Protein AF-0000000080332477 (afdb_homodimer)

Nearest PDB structures (foldseek):
  4pjj-assembly1_A  TM=6.989E-01  e=2.940E+00  Sus scrofa
  2vb6-assembly1_A  TM=6.970E-01  e=4.219E+00  Sus scrofa
  6d7j-assembly2_A  TM=4.024E-01  e=3.740E+00  Parabacteroides merdae CL03T12C32
  6d7j-assembly3_D  TM=2.831E-01  e=4.219E+00  Parabacteroides merdae CL03T12C32
  2vb6-assembly1_A  TM=6.973E-01  e=3.364E+00  Sus scrofa

Sequence (344 aa):
MTVYTPLPIPPAALEELRRADDAGRPLRPYVACEDGIPLDCVGSPLRCCLRAVEPGERVALVSYAPLRRWAAATGADPGAYDEAGPVFIHAGECEGPRDTGGYPFARPGALRTVRRYDAEGHIVGGGLLEIPEDAGTGFDRAFMEAFSEPEVALVHVRAVEYGCFHFEVRRPMTVYTPLPIPPAALEELRRADDAGRPLRPYVACEDGIPLDCVGSPLRCCLRAVEPGERVALVSYAPLRRWAAATGADPGAYDEAGPVFIHAGECEGPRDTGGYPFARPGALRTVRRYDAEGHIVGGGLLEIPEDAGTGFDRAFMEAFSEPEVALVHVRAVEYGCFHFEVRRP

Organism: NCBI:txid40318

Radius of gyration: 19.55 Å; Cα contacts (8 Å, |Δi|>4): 800; chains: 2; bounding box: 45×55×47 Å

InterPro domains:
  IPR009593 Protein of unknown function DUF1203 [PF06718] (43-171)
  IPR009593 Protein of unknown function DUF1203 [PIRSF034110] (1-171)

pLDDT: mean 95.8, std 4.55, range [65.5, 98.75]

Foldseek 3Di:
DFPFDWAFDDPVQVVVVCQPFPVRHHWDKDFAACVQPPHPQAQPAARQALGGHHGGFIKTKGKHQPCVVVCVVLVAALDVLSDIDIHMHGSDDDPHYDCPDADGPQPAQFKKKKWFAFSNSYTPDIDIFRQHPPNRVSVNVRVCVRVVDVRGAKIWIAGPPRRDTRTITGDD/DFPFDWAFDDPVQVVVVLCPFPVRHHWDKDFAACVQPPHPQAQPAARQALGGHHGGFIKTKGKHQPCVVVCVVLVAALDVLSDIDIHMHGSDDDPHYDCPDADGPQPAQFKKKKWFAFSNRYTPDIDIFRQHPPNRVSVNVRVVVRVVDVRGAKIWIAGPPRRDTRTITGDD

Solvent-accessible surface area (backbone atoms only — not comparable to full-atom values): 18334 Å² total; per-residue (Å²): 131,62,89,66,65,80,36,55,57,50,70,72,57,50,56,44,37,55,58,30,17,72,78,66,44,65,62,66,64,45,53,29,27,87,86,23,53,92,52,72,41,55,62,37,64,22,29,45,34,54,40,58,38,47,70,68,40,50,28,26,70,32,26,45,39,82,51,51,63,56,23,67,74,70,69,29,67,32,66,27,55,56,29,33,28,40,40,34,29,61,57,58,93,70,92,41,58,74,90,73,72,63,64,68,92,56,54,58,70,44,56,29,18,46,25,31,21,26,75,45,40,41,76,78,46,52,36,82,40,65,33,36,87,58,30,57,61,44,49,46,51,53,51,52,59,51,58,67,40,85,61,40,42,34,34,41,37,22,38,44,44,80,55,27,73,57,36,35,36,64,65,131,133,62,86,66,65,79,38,54,58,50,69,72,58,48,55,45,36,56,59,31,17,72,80,66,43,67,61,66,64,44,54,29,26,87,87,25,52,90,54,72,40,57,62,37,64,23,28,45,33,56,42,56,39,47,70,68,41,50,28,24,71,33,26,46,40,80,51,52,65,57,23,68,73,71,69,28,67,33,69,28,54,56,30,35,28,40,40,34,29,61,57,57,93,71,92,41,59,72,92,74,72,64,65,70,92,55,53,59,71,43,55,31,19,46,24,29,20,27,75,45,39,40,75,77,46,50,38,83,40,66,32,36,87,58,30,58,61,43,50,44,51,53,49,51,58,51,59,68,40,84,61,38,42,34,33,39,37,22,38,44,43,79,56,26,72,58,35,37,36,64,63,130

Structure (mmCIF, N/CA/C/O backbone):
data_AF-0000000080332477-model_v1
#
loop_
_entity.id
_entity.type
_entity.pdbx_description
1 polymer 'DUF1203 domain-containing protein'
#
loop_
_atom_site.group_PDB
_atom_site.id
_atom_site.type_symbol
_atom_site.label_atom_id
_atom_site.label_alt_id
_atom_site.label_comp_id
_atom_site.label_asym_id
_atom_site.label_entity_id
_atom_site.label_seq_id
_atom_site.pdbx_PDB_ins_code
_atom_site.Cartn_x
_atom_site.Cartn_y
_atom_site.Cartn_z
_atom_site.occupancy
_atom_site.B_iso_or_equiv
_atom_site.auth_seq_id
_atom_site.auth_comp_id
_atom_site.auth_asym_id
_atom_site.auth_atom_id
_atom_site.pdbx_PDB_model_num
ATOM 1 N N . MET A 1 1 ? -6.051 -29.125 4.52 1 65.75 1 MET A N 1
ATOM 2 C CA . MET A 1 1 ? -6.961 -28.5 3.564 1 65.75 1 MET A CA 1
ATOM 3 C C . MET A 1 1 ? -7.246 -27.047 3.945 1 65.75 1 MET A C 1
ATOM 5 O O . MET A 1 1 ? -7.41 -26.734 5.125 1 65.75 1 MET A O 1
ATOM 9 N N . THR A 1 2 ? -6.984 -26.031 3.027 1 77.88 2 THR A N 1
ATOM 10 C CA . THR A 1 2 ? -7.246 -24.641 3.334 1 77.88 2 THR A CA 1
ATOM 11 C C . THR A 1 2 ? -8.75 -24.359 3.4 1 77.88 2 THR A C 1
ATOM 13 O O . THR A 1 2 ? -9.523 -24.969 2.652 1 77.88 2 THR A O 1
ATOM 16 N N . VAL A 1 3 ? -9.125 -23.641 4.367 1 88.38 3 VAL A N 1
ATOM 17 C CA . VAL A 1 3 ? -10.523 -23.25 4.547 1 88.38 3 VAL A CA 1
ATOM 18 C C . VAL A 1 3 ? -10.914 -22.219 3.49 1 88.38 3 VAL A C 1
ATOM 20 O O . VAL A 1 3 ? -12.039 -22.234 2.984 1 88.38 3 VAL A O 1
ATOM 23 N N . TYR A 1 4 ? -9.961 -21.438 3.156 1 95.56 4 TYR A N 1
ATOM 24 C CA . TYR A 1 4 ? -10.219 -20.359 2.195 1 95.56 4 TYR A CA 1
ATOM 25 C C . TYR A 1 4 ? -9.391 -20.547 0.931 1 95.56 4 TYR A C 1
ATOM 27 O O . TYR A 1 4 ? -8.312 -21.156 0.971 1 95.56 4 TYR A O 1
ATOM 35 N N . THR A 1 5 ? -9.883 -20.031 -0.147 1 94.62 5 THR A N 1
ATOM 36 C CA . THR A 1 5 ? -9.219 -20.203 -1.436 1 94.62 5 THR A CA 1
ATOM 37 C C . THR A 1 5 ? -8.445 -18.938 -1.814 1 94.62 5 THR A C 1
ATOM 39 O O . THR A 1 5 ? -9.039 -17.891 -2.043 1 94.62 5 THR A O 1
ATOM 42 N N . PRO A 1 6 ? -7.121 -19.047 -1.849 1 96.75 6 PRO A N 1
ATOM 43 C CA . PRO A 1 6 ? -6.363 -17.922 -2.387 1 96.75 6 PRO A CA 1
ATOM 44 C C . PRO A 1 6 ? -6.543 -17.75 -3.895 1 96.75 6 PRO A C 1
ATOM 46 O O . PRO A 1 6 ? -6.402 -18.719 -4.648 1 96.75 6 PRO A O 1
ATOM 49 N N . LEU A 1 7 ? -6.828 -16.531 -4.32 1 96.56 7 LEU A N 1
ATOM 50 C CA . LEU A 1 7 ? -7.102 -16.281 -5.734 1 96.56 7 LEU A CA 1
ATOM 51 C C . LEU A 1 7 ? -5.938 -15.555 -6.398 1 96.56 7 LEU A C 1
ATOM 53 O O . LEU A 1 7 ? -5.492 -14.516 -5.906 1 96.56 7 LEU A O 1
ATOM 57 N N . PRO A 1 8 ? -5.449 -16.094 -7.504 1 97.44 8 PRO A N 1
ATOM 58 C CA . PRO A 1 8 ? -4.477 -15.375 -8.328 1 97.44 8 PRO A CA 1
ATOM 59 C C . PRO A 1 8 ? -5.121 -14.266 -9.164 1 97.44 8 PRO A C 1
ATOM 61 O O . PRO A 1 8 ? -6.34 -14.086 -9.125 1 97.44 8 PRO A O 1
ATOM 64 N N . ILE A 1 9 ? -4.285 -13.477 -9.82 1 98.12 9 ILE A N 1
ATOM 65 C CA . ILE A 1 9 ? -4.824 -12.594 -10.852 1 98.12 9 ILE A CA 1
ATOM 66 C C . ILE A 1 9 ? -5.504 -13.422 -11.938 1 98.12 9 ILE A C 1
ATOM 68 O O . ILE A 1 9 ? -4.906 -14.359 -12.477 1 98.12 9 ILE A O 1
ATOM 72 N N . PRO A 1 10 ? -6.719 -13.109 -12.281 1 96.25 10 PRO A N 1
ATOM 73 C CA . PRO A 1 10 ? -7.445 -13.922 -13.258 1 96.25 10 PRO A CA 1
ATOM 74 C C . PRO A 1 10 ? -6.863 -13.812 -14.664 1 96.25 10 PRO A C 1
ATOM 76 O O . PRO A 1 10 ? -6.277 -12.789 -15.016 1 96.25 10 PRO A O 1
ATOM 79 N N . PRO A 1 11 ? -7.094 -14.797 -15.5 1 96.31 11 PRO A N 1
ATOM 80 C CA . PRO A 1 11 ? -6.527 -14.836 -16.844 1 96.31 11 PRO A CA 1
ATOM 81 C C . PRO A 1 11 ? -6.91 -13.617 -17.688 1 96.31 11 PRO A C 1
ATOM 83 O O . PRO A 1 11 ? -6.07 -13.07 -18.406 1 96.31 11 PRO A O 1
ATOM 86 N N . ALA A 1 12 ? -8.148 -13.188 -17.625 1 96.56 12 ALA A N 1
ATOM 87 C CA . ALA A 1 12 ? -8.586 -12.039 -18.422 1 96.56 12 ALA A CA 1
ATOM 88 C C . ALA A 1 12 ? -7.805 -10.781 -18.031 1 96.56 12 ALA A C 1
ATOM 90 O O . ALA A 1 12 ? -7.418 -9.992 -18.891 1 96.56 12 ALA A O 1
ATOM 91 N N . ALA A 1 13 ? -7.633 -10.617 -16.75 1 98 13 ALA A N 1
ATOM 92 C CA . ALA A 1 13 ? -6.848 -9.492 -16.266 1 98 13 ALA A CA 1
ATOM 93 C C . ALA A 1 13 ? -5.395 -9.594 -16.719 1 98 13 ALA A C 1
ATOM 95 O O . ALA A 1 13 ? -4.777 -8.594 -17.078 1 98 13 ALA A O 1
ATOM 96 N N . LEU A 1 14 ? -4.875 -10.805 -16.719 1 98.5 14 LEU A N 1
ATOM 97 C CA . LEU A 1 14 ? -3.5 -11.023 -17.141 1 98.5 14 LEU A CA 1
ATOM 98 C C . LEU A 1 14 ? -3.32 -10.609 -18.609 1 98.5 14 LEU A C 1
ATOM 100 O O . LEU A 1 14 ? -2.303 -10.016 -18.969 1 98.5 14 LEU A O 1
ATOM 104 N N . GLU A 1 15 ? -4.25 -10.938 -19.406 1 97.88 15 GLU A N 1
ATOM 105 C CA . GLU A 1 15 ? -4.191 -10.539 -20.812 1 97.88 15 GLU A CA 1
ATOM 106 C C . GLU A 1 15 ? -4.125 -9.023 -20.953 1 97.88 15 GLU A C 1
ATOM 108 O O . GLU A 1 15 ? -3.328 -8.508 -21.734 1 97.88 15 GLU A O 1
ATOM 113 N N . GLU A 1 16 ? -4.941 -8.344 -20.203 1 98.19 16 GLU A N 1
ATOM 114 C CA . GLU A 1 16 ? -4.938 -6.887 -20.234 1 98.19 16 GLU A CA 1
ATOM 115 C C . GLU A 1 16 ? -3.596 -6.332 -19.766 1 98.19 16 GLU A C 1
ATOM 117 O O . GLU A 1 16 ? -3.031 -5.438 -20.391 1 98.19 16 GLU A O 1
ATOM 122 N N . LEU A 1 17 ? -3.104 -6.895 -18.656 1 98.5 17 LEU A N 1
ATOM 123 C CA . LEU A 1 17 ? -1.863 -6.422 -18.047 1 98.5 17 LEU A CA 1
ATOM 124 C C . LEU A 1 17 ? -0.683 -6.629 -19 1 98.5 17 LEU A C 1
ATOM 126 O O . LEU A 1 17 ? 0.269 -5.848 -18.984 1 98.5 17 LEU A O 1
ATOM 130 N N . ARG A 1 18 ? -0.764 -7.668 -19.797 1 98.38 18 ARG A N 1
ATOM 131 C CA . ARG A 1 18 ? 0.316 -7.969 -20.734 1 98.38 18 ARG A CA 1
ATOM 132 C C . ARG A 1 18 ? 0.286 -7.023 -21.922 1 98.38 18 ARG A C 1
ATOM 134 O O . ARG A 1 18 ? 1.28 -6.887 -22.641 1 98.38 18 ARG A O 1
ATOM 141 N N . ARG A 1 19 ? -0.846 -6.41 -22.156 1 98.06 19 ARG A N 1
ATOM 142 C CA . ARG A 1 19 ? -0.938 -5.371 -23.172 1 98.06 19 ARG A CA 1
ATOM 143 C C . ARG A 1 19 ? -0.535 -4.012 -22.609 1 98.06 19 ARG A C 1
ATOM 145 O O . ARG A 1 19 ? 0.291 -3.311 -23.188 1 98.06 19 ARG A O 1
ATOM 152 N N . ALA A 1 20 ? -1.121 -3.637 -21.547 1 98.38 20 ALA A N 1
ATOM 153 C CA . ALA A 1 20 ? -0.833 -2.451 -20.75 1 98.38 20 ALA A CA 1
ATOM 154 C C . ALA A 1 20 ? -1.238 -2.666 -19.297 1 98.38 20 ALA A C 1
ATOM 156 O O . ALA A 1 20 ? -2.322 -3.184 -19.016 1 98.38 20 ALA A O 1
ATOM 157 N N . ASP A 1 21 ? -0.309 -2.33 -18.438 1 98.56 21 ASP A N 1
ATOM 158 C CA . ASP A 1 21 ? -0.657 -2.564 -17.031 1 98.56 21 ASP A CA 1
ATOM 159 C C . ASP A 1 21 ? -1.658 -1.525 -16.531 1 98.56 21 ASP A C 1
ATOM 161 O O . ASP A 1 21 ? -2.178 -0.729 -17.328 1 98.56 21 ASP A O 1
ATOM 165 N N . ASP A 1 22 ? -2.016 -1.475 -15.289 1 98.31 22 ASP A N 1
ATOM 166 C CA . ASP A 1 22 ? -3.125 -0.674 -14.781 1 98.31 22 ASP A CA 1
ATOM 167 C C . ASP A 1 22 ? -2.727 0.793 -14.641 1 98.31 22 ASP A C 1
ATOM 169 O O . ASP A 1 22 ? -3.555 1.637 -14.297 1 98.31 22 ASP A O 1
ATOM 173 N N . ALA A 1 23 ? -1.493 1.104 -14.922 1 96.88 23 ALA A N 1
ATOM 174 C CA . ALA A 1 23 ? -1.048 2.49 -15.039 1 96.88 23 ALA A CA 1
ATOM 175 C C . ALA A 1 23 ? -0.957 2.914 -16.5 1 96.88 23 ALA A C 1
ATOM 177 O O . ALA A 1 23 ? -0.597 4.055 -16.797 1 96.88 23 ALA A O 1
ATOM 178 N N . GLY A 1 24 ? -1.238 1.974 -17.391 1 97.06 24 GLY A N 1
ATOM 179 C CA . GLY A 1 24 ? -1.229 2.27 -18.812 1 97.06 24 GLY A CA 1
ATOM 180 C C . GLY A 1 24 ? 0.123 2.035 -19.469 1 97.06 24 GLY A C 1
ATOM 181 O O . GLY A 1 24 ? 0.347 2.439 -20.609 1 97.06 24 GLY A O 1
ATOM 182 N N . ARG A 1 25 ? 1.044 1.375 -18.828 1 96.81 25 ARG A N 1
ATOM 183 C CA . ARG A 1 25 ? 2.389 1.139 -19.344 1 96.81 25 ARG A CA 1
ATOM 184 C C . ARG A 1 25 ? 2.459 -0.179 -20.109 1 96.81 25 ARG A C 1
ATOM 186 O O . ARG A 1 25 ? 1.847 -1.17 -19.703 1 96.81 25 ARG A O 1
ATOM 193 N N . PRO A 1 26 ? 3.221 -0.146 -21.156 1 97.75 26 PRO A N 1
ATOM 194 C CA . PRO A 1 26 ? 3.404 -1.412 -21.875 1 97.75 26 PRO A CA 1
ATOM 195 C C . PRO A 1 26 ? 4.219 -2.426 -21.078 1 97.75 26 PRO A C 1
ATOM 197 O O . PRO A 1 26 ? 4.969 -2.047 -20.172 1 97.75 26 PRO A O 1
ATOM 200 N N . LEU A 1 27 ? 4.059 -3.66 -21.422 1 98.19 27 LEU A N 1
ATOM 201 C CA . LEU A 1 27 ? 4.816 -4.734 -20.781 1 98.19 27 LEU A CA 1
ATOM 202 C C . LEU A 1 27 ? 6.305 -4.598 -21.094 1 98.19 27 LEU A C 1
ATOM 204 O O . LEU A 1 27 ? 6.691 -4.32 -22.219 1 98.19 27 LEU A O 1
ATOM 208 N N . ARG A 1 28 ? 7.168 -4.75 -20.109 1 97.06 28 ARG A N 1
ATOM 209 C CA . ARG A 1 28 ? 8.617 -4.777 -20.234 1 97.06 28 ARG A CA 1
ATOM 210 C C . ARG A 1 28 ? 9.203 -6.055 -19.641 1 97.06 28 ARG A C 1
ATOM 212 O O . ARG A 1 28 ? 9.68 -6.055 -18.5 1 97.06 28 ARG A O 1
ATOM 219 N N . PRO A 1 29 ? 9.141 -7.133 -20.406 1 97.88 29 PRO A N 1
ATOM 220 C CA . PRO A 1 29 ? 9.594 -8.43 -19.906 1 97.88 29 PRO A CA 1
ATOM 221 C C . PRO A 1 29 ? 11.117 -8.539 -19.828 1 97.88 29 PRO A C 1
ATOM 223 O O . PRO A 1 29 ? 11.828 -7.824 -20.547 1 97.88 29 PRO A O 1
ATOM 226 N N . TYR A 1 30 ? 11.578 -9.375 -18.953 1 97.19 30 TYR A N 1
ATOM 227 C CA . TYR A 1 30 ? 12.984 -9.734 -18.844 1 97.19 30 TYR A CA 1
ATOM 228 C C . TYR A 1 30 ? 13.148 -11.148 -18.297 1 97.19 30 TYR A C 1
ATOM 230 O O . TYR A 1 30 ? 12.18 -11.75 -17.828 1 97.19 30 TYR A O 1
ATOM 238 N N . VAL A 1 31 ? 14.289 -11.664 -18.406 1 97.56 31 VAL A N 1
ATOM 239 C CA . VAL A 1 31 ? 14.586 -12.992 -17.875 1 97.56 31 VAL A CA 1
ATOM 240 C C . VAL A 1 31 ? 15.141 -12.867 -16.453 1 97.56 31 VAL A C 1
ATOM 242 O O . VAL A 1 31 ? 16.125 -12.172 -16.234 1 97.56 31 VAL A O 1
ATOM 245 N N . ALA A 1 32 ? 14.484 -13.523 -15.539 1 97.12 32 ALA A N 1
ATOM 246 C CA . ALA A 1 32 ? 14.961 -13.523 -14.164 1 97.12 32 ALA A CA 1
ATOM 247 C C . ALA A 1 32 ? 16.312 -14.219 -14.055 1 97.12 32 ALA A C 1
ATOM 249 O O . ALA A 1 32 ? 16.484 -15.336 -14.555 1 97.12 32 ALA A O 1
ATOM 250 N N . CYS A 1 33 ? 17.219 -13.516 -13.391 1 94.81 33 CYS A N 1
ATOM 251 C CA . CYS A 1 33 ? 18.562 -14.055 -13.234 1 94.81 33 CYS A CA 1
ATOM 252 C C . CYS A 1 33 ? 18.969 -14.086 -11.766 1 94.81 33 CYS A C 1
ATOM 254 O O . CYS A 1 33 ? 18.562 -13.227 -10.984 1 94.81 33 CYS A O 1
ATOM 256 N N . GLU A 1 34 ? 19.859 -14.969 -11.445 1 91.25 34 GLU A N 1
ATOM 257 C CA . GLU A 1 34 ? 20.312 -15.117 -10.062 1 91.25 34 GLU A CA 1
ATOM 258 C C . GLU A 1 34 ? 21.156 -13.93 -9.625 1 91.25 34 GLU A C 1
ATOM 260 O O . GLU A 1 34 ? 21.219 -13.602 -8.438 1 91.25 34 GLU A O 1
ATOM 265 N N . ASP A 1 35 ? 21.719 -13.25 -10.625 1 89 35 ASP A N 1
ATOM 266 C CA . ASP A 1 35 ? 22.578 -12.125 -10.258 1 89 35 ASP A CA 1
ATOM 267 C C . ASP A 1 35 ? 21.75 -10.867 -9.992 1 89 35 ASP A C 1
ATOM 269 O O . ASP A 1 35 ? 22.297 -9.836 -9.586 1 89 35 ASP A O 1
ATOM 273 N N . GLY A 1 36 ? 20.484 -11.016 -10.211 1 84.94 36 GLY A N 1
ATOM 274 C CA . GLY A 1 36 ? 19.562 -9.953 -9.852 1 84.94 36 GLY A CA 1
ATOM 275 C C . GLY A 1 36 ? 19.5 -8.836 -10.883 1 84.94 36 GLY A C 1
ATOM 276 O O . GLY A 1 36 ? 19.016 -7.742 -10.586 1 84.94 36 GLY A O 1
ATOM 277 N N . ILE A 1 37 ? 20.016 -9.094 -11.961 1 85.12 37 ILE A N 1
ATOM 278 C CA . ILE A 1 37 ? 20 -8.133 -13.062 1 85.12 37 ILE A CA 1
ATOM 279 C C . ILE A 1 37 ? 18.984 -8.57 -14.117 1 85.12 37 ILE A C 1
ATOM 281 O O . ILE A 1 37 ? 19 -9.727 -14.555 1 85.12 37 ILE A O 1
ATOM 285 N N . PRO A 1 38 ? 18.156 -7.789 -14.531 1 85.56 38 PRO A N 1
ATOM 286 C CA . PRO A 1 38 ? 18.047 -6.352 -14.266 1 85.56 38 PRO A CA 1
ATOM 287 C C . PRO A 1 38 ? 17.359 -6.047 -12.938 1 85.56 38 PRO A C 1
ATOM 289 O O . PRO A 1 38 ? 17.453 -4.926 -12.43 1 85.56 38 PRO A O 1
ATOM 292 N N . LEU A 1 39 ? 16.5 -6.898 -12.461 1 82.94 39 LEU A N 1
ATOM 293 C CA . LEU A 1 39 ? 15.844 -6.77 -11.172 1 82.94 39 LEU A CA 1
ATOM 294 C C . LEU A 1 39 ? 16.016 -8.039 -10.344 1 82.94 39 LEU A C 1
ATOM 296 O O . LEU A 1 39 ? 15.852 -9.148 -10.859 1 82.94 39 LEU A O 1
ATOM 300 N N . ASP A 1 40 ? 16.438 -7.871 -9.125 1 86.75 40 ASP A N 1
ATOM 301 C CA . ASP A 1 40 ? 16.516 -9.008 -8.219 1 86.75 40 ASP A CA 1
ATOM 302 C C . ASP A 1 40 ? 15.117 -9.531 -7.863 1 86.75 40 ASP A C 1
ATOM 304 O O . ASP A 1 40 ? 14.469 -9.008 -6.957 1 86.75 40 ASP A O 1
ATOM 308 N N . CYS A 1 41 ? 14.727 -10.555 -8.625 1 92.88 41 CYS A N 1
ATOM 309 C CA . CYS A 1 41 ? 13.336 -10.969 -8.438 1 92.88 41 CYS A CA 1
ATOM 310 C C . CYS A 1 41 ? 13.234 -12.469 -8.227 1 92.88 41 CYS A C 1
ATOM 312 O O . CYS A 1 41 ? 12.148 -13 -8 1 92.88 41 CYS A O 1
ATOM 314 N N . VAL A 1 42 ? 14.336 -13.188 -8.383 1 95.44 42 VAL A N 1
ATOM 315 C CA . VAL A 1 42 ? 14.273 -14.625 -8.117 1 95.44 42 VAL A CA 1
ATOM 316 C C . VAL A 1 42 ? 13.727 -14.867 -6.715 1 95.44 42 VAL A C 1
ATOM 318 O O . VAL A 1 42 ? 14.164 -14.227 -5.754 1 95.44 42 VAL A O 1
ATOM 321 N N . GLY A 1 43 ? 12.758 -15.727 -6.633 1 95.19 43 GLY A N 1
ATOM 322 C CA . GLY A 1 43 ? 12.133 -15.992 -5.348 1 95.19 43 GLY A CA 1
ATOM 323 C C . GLY A 1 43 ? 10.93 -15.102 -5.078 1 95.19 43 GLY A C 1
ATOM 324 O O . GLY A 1 43 ? 10.133 -15.383 -4.18 1 95.19 43 GLY A O 1
ATOM 325 N N . SER A 1 44 ? 10.758 -14.023 -5.812 1 95.62 44 SER A N 1
ATOM 326 C CA . SER A 1 44 ? 9.633 -13.117 -5.637 1 95.62 44 SER A CA 1
ATOM 327 C C . SER A 1 44 ? 8.32 -13.781 -6.062 1 95.62 44 SER A C 1
ATOM 329 O O . SER A 1 44 ? 8.32 -14.68 -6.906 1 95.62 44 SER A O 1
ATOM 331 N N . PRO A 1 45 ? 7.273 -13.359 -5.504 1 97.12 45 PRO A N 1
ATOM 332 C CA . PRO A 1 45 ? 5.98 -13.984 -5.785 1 97.12 45 PRO A CA 1
ATOM 333 C C . PRO A 1 45 ? 5.426 -13.602 -7.156 1 97.12 45 PRO A C 1
ATOM 335 O O . PRO A 1 45 ? 5.34 -12.414 -7.484 1 97.12 45 PRO A O 1
ATOM 338 N N . LEU A 1 46 ? 5.031 -14.578 -7.906 1 98.38 46 LEU A N 1
ATOM 339 C CA . LEU A 1 46 ? 4.238 -14.406 -9.117 1 98.38 46 LEU A CA 1
ATOM 340 C C . LEU A 1 46 ? 2.748 -14.43 -8.805 1 98.38 46 LEU A C 1
ATOM 342 O O . LEU A 1 46 ? 2.273 -15.32 -8.102 1 98.38 46 LEU A O 1
ATOM 346 N N . ARG A 1 47 ? 1.995 -13.5 -9.375 1 98.44 47 ARG A N 1
ATOM 347 C CA . ARG A 1 47 ? 0.589 -13.406 -8.992 1 98.44 47 ARG A CA 1
ATOM 348 C C . ARG A 1 47 ? -0.304 -14.094 -10.016 1 98.44 47 ARG A C 1
ATOM 350 O O . ARG A 1 47 ? -1.506 -14.258 -9.797 1 98.44 47 ARG A O 1
ATOM 357 N N . CYS A 1 48 ? 0.276 -14.523 -11.141 1 98.5 48 CYS A N 1
ATOM 358 C CA . CYS A 1 48 ? -0.485 -15.258 -12.141 1 98.5 48 CYS A CA 1
ATOM 359 C C . CYS A 1 48 ? -0.64 -16.719 -11.734 1 98.5 48 CYS A C 1
ATOM 361 O O . CYS A 1 48 ? -1.652 -17.359 -12.047 1 98.5 48 CYS A O 1
ATOM 363 N N . CYS A 1 49 ? 0.32 -17.266 -11.016 1 97.94 49 CYS A N 1
ATOM 364 C CA . CYS A 1 49 ? 0.284 -18.688 -10.719 1 97.94 49 CYS A CA 1
ATOM 365 C C . CYS A 1 49 ? 0.59 -18.953 -9.25 1 97.94 49 CYS A C 1
ATOM 367 O O . CYS A 1 49 ? 0.577 -20.094 -8.797 1 97.94 49 CYS A O 1
ATOM 369 N N . LEU A 1 50 ? 0.933 -17.938 -8.422 1 97.44 50 LEU A N 1
ATOM 370 C CA . LEU A 1 50 ? 1.148 -17.969 -6.98 1 97.44 50 LEU A CA 1
ATOM 371 C C . LEU A 1 50 ? 2.352 -18.828 -6.625 1 97.44 50 LEU A C 1
ATOM 373 O O . LEU A 1 50 ? 2.344 -19.531 -5.605 1 97.44 50 LEU A O 1
ATOM 377 N N . ARG A 1 51 ? 3.318 -18.781 -7.539 1 95.81 51 ARG A N 1
ATOM 378 C CA . ARG A 1 51 ? 4.602 -19.422 -7.285 1 95.81 51 ARG A CA 1
ATOM 379 C C . ARG A 1 51 ? 5.73 -18.406 -7.227 1 95.81 51 ARG A C 1
ATOM 381 O O . ARG A 1 51 ? 5.535 -17.234 -7.586 1 95.81 51 ARG A O 1
ATOM 388 N N . ALA A 1 52 ? 6.852 -18.875 -6.734 1 96.12 52 ALA A N 1
ATOM 389 C CA . ALA A 1 52 ? 8.031 -18.016 -6.715 1 96.12 52 ALA A CA 1
ATOM 390 C C . ALA A 1 52 ? 8.703 -17.969 -8.086 1 96.12 52 ALA A C 1
ATOM 392 O O . ALA A 1 52 ? 8.781 -19 -8.773 1 96.12 52 ALA A O 1
ATOM 393 N N . VAL A 1 53 ? 9.258 -16.859 -8.461 1 97.62 53 VAL A N 1
ATOM 394 C CA . VAL A 1 53 ? 10.031 -16.703 -9.688 1 97.62 53 VAL A CA 1
ATOM 395 C C . VAL A 1 53 ? 11.258 -17.625 -9.641 1 97.62 53 VAL A C 1
ATOM 397 O O . VAL A 1 53 ? 11.977 -17.641 -8.633 1 97.62 53 VAL A O 1
ATOM 400 N N . GLU A 1 54 ? 11.461 -18.359 -10.656 1 96.88 54 GLU A N 1
ATOM 401 C CA . GLU A 1 54 ? 12.664 -19.188 -10.805 1 96.88 54 GLU A CA 1
ATOM 402 C C . GLU A 1 54 ? 13.625 -18.578 -11.82 1 96.88 54 GLU A C 1
ATOM 404 O O . GLU A 1 54 ? 13.203 -17.891 -12.75 1 96.88 54 GLU A O 1
ATOM 409 N N . PRO A 1 55 ? 14.93 -18.875 -11.555 1 97.31 55 PRO A N 1
ATOM 410 C CA . PRO A 1 55 ? 15.891 -18.375 -12.539 1 97.31 55 PRO A CA 1
ATOM 411 C C . PRO A 1 55 ? 15.578 -18.844 -13.961 1 97.31 55 PRO A C 1
ATOM 413 O O . PRO A 1 55 ? 15.164 -19.984 -14.164 1 97.31 55 PRO A O 1
ATOM 416 N N . GLY A 1 56 ? 15.688 -17.922 -14.906 1 97.25 56 GLY A N 1
ATOM 417 C CA . GLY A 1 56 ? 15.477 -18.281 -16.297 1 97.25 56 GLY A CA 1
ATOM 418 C C . GLY A 1 56 ? 14.07 -17.984 -16.797 1 97.25 56 GLY A C 1
ATOM 419 O O . GLY A 1 56 ? 13.82 -17.969 -18 1 97.25 56 GLY A O 1
ATOM 420 N N . GLU A 1 57 ? 13.125 -17.766 -15.914 1 97.56 57 GLU A N 1
ATOM 421 C CA . GLU A 1 57 ? 11.75 -17.469 -16.297 1 97.56 57 GLU A CA 1
ATOM 422 C C . GLU A 1 57 ? 11.633 -16.047 -16.844 1 97.56 57 GLU A C 1
ATOM 424 O O . GLU A 1 57 ? 12.281 -15.125 -16.328 1 97.56 57 GLU A O 1
ATOM 429 N N . ARG A 1 58 ? 10.828 -15.906 -17.875 1 98.06 58 ARG A N 1
ATOM 430 C CA . ARG A 1 58 ? 10.531 -14.586 -18.422 1 98.06 58 ARG A CA 1
ATOM 431 C C . ARG A 1 58 ? 9.367 -13.938 -17.672 1 98.06 58 ARG A C 1
ATOM 433 O O . ARG A 1 58 ? 8.234 -14.414 -17.75 1 98.06 58 ARG A O 1
ATOM 440 N N .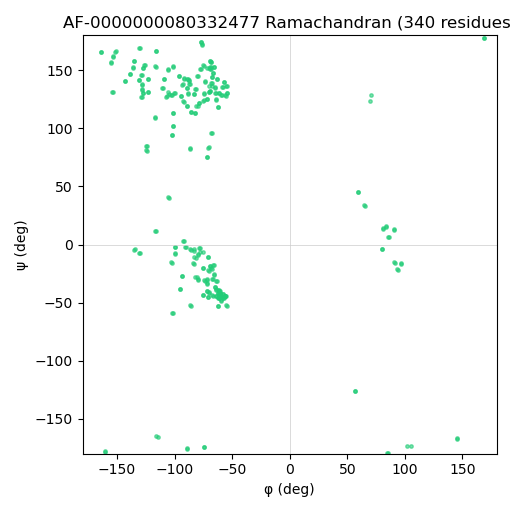 VAL A 1 59 ? 9.711 -12.828 -16.969 1 98.44 59 VAL A N 1
ATOM 441 C CA . VAL A 1 59 ? 8.734 -12.203 -16.094 1 98.44 59 VAL A CA 1
ATOM 442 C C . VAL A 1 59 ? 8.664 -10.703 -16.359 1 98.44 59 VAL A C 1
ATOM 444 O O . VAL A 1 59 ? 9.438 -10.18 -17.156 1 98.44 59 VAL A O 1
ATOM 447 N N . ALA A 1 60 ? 7.691 -10.062 -15.812 1 98.12 60 ALA A N 1
ATOM 448 C CA . ALA A 1 60 ? 7.543 -8.609 -15.852 1 98.12 60 ALA A CA 1
ATOM 449 C C . ALA A 1 60 ? 6.98 -8.086 -14.531 1 98.12 60 ALA A C 1
ATOM 451 O O . ALA A 1 60 ? 6.184 -8.758 -13.875 1 98.12 60 ALA A O 1
ATOM 452 N N . LEU A 1 61 ? 7.488 -6.992 -14.133 1 97.88 61 LEU A N 1
ATOM 453 C CA . LEU A 1 61 ? 6.902 -6.223 -13.047 1 97.88 61 LEU A CA 1
ATOM 454 C C . LEU A 1 61 ? 5.867 -5.234 -13.578 1 97.88 61 LEU A C 1
ATOM 456 O O . LEU A 1 61 ? 6.191 -4.359 -14.383 1 97.88 61 LEU A O 1
ATOM 460 N N . VAL A 1 62 ? 4.598 -5.359 -13.141 1 98.44 62 VAL A N 1
ATOM 461 C CA . VAL A 1 62 ? 3.539 -4.523 -13.695 1 98.44 62 VAL A CA 1
ATOM 462 C C . VAL A 1 62 ? 2.779 -3.83 -12.57 1 98.44 62 VAL A C 1
ATOM 464 O O . VAL A 1 62 ? 2.779 -4.301 -11.43 1 98.44 62 VAL A O 1
ATOM 467 N N . SER A 1 63 ? 2.248 -2.674 -12.914 1 98.44 63 SER A N 1
ATOM 468 C CA . SER A 1 63 ? 1.306 -2.021 -12.016 1 98.44 63 SER A CA 1
ATOM 469 C C . SER A 1 63 ? -0.056 -2.707 -12.039 1 98.44 63 SER A C 1
ATOM 471 O O . SER A 1 63 ? -0.654 -2.865 -13.109 1 98.44 63 SER A O 1
ATOM 473 N N . TYR A 1 64 ? -0.55 -3.135 -10.906 1 98.75 64 TYR A N 1
ATOM 474 C CA . TYR A 1 64 ? -1.802 -3.877 -10.797 1 98.75 64 TYR A CA 1
ATOM 475 C C . TYR A 1 64 ? -2.713 -3.26 -9.75 1 98.75 64 TYR A C 1
ATOM 477 O O . TYR A 1 64 ? -2.273 -2.959 -8.633 1 98.75 64 TYR A O 1
ATOM 485 N N . ALA A 1 65 ? -3.93 -2.963 -10.133 1 98.56 65 ALA A N 1
ATOM 486 C CA . ALA A 1 65 ? -4.977 -2.508 -9.219 1 98.56 65 ALA A CA 1
ATOM 487 C C . ALA A 1 65 ? -5.941 -3.643 -8.883 1 98.56 65 ALA A C 1
ATOM 489 O O . ALA A 1 65 ? -6.887 -3.904 -9.625 1 98.56 65 ALA A O 1
ATOM 490 N N . PRO A 1 66 ? -5.805 -4.227 -7.73 1 98.19 66 PRO A N 1
ATOM 491 C CA . PRO A 1 66 ? -6.492 -5.484 -7.434 1 98.19 66 PRO A CA 1
ATOM 492 C C . PRO A 1 66 ? -8.008 -5.324 -7.352 1 98.19 66 PRO A C 1
ATOM 494 O O . PRO A 1 66 ? -8.75 -6.27 -7.633 1 98.19 66 PRO A O 1
ATOM 497 N N . LEU A 1 67 ? -8.523 -4.129 -6.949 1 98.19 67 LEU A N 1
ATOM 498 C CA . LEU A 1 67 ? -9.953 -3.951 -6.746 1 98.19 67 LEU A CA 1
ATOM 499 C C . LEU A 1 67 ? -10.656 -3.65 -8.062 1 98.19 67 LEU A C 1
ATOM 501 O O . LEU A 1 67 ? -11.883 -3.764 -8.156 1 98.19 67 LEU A O 1
ATOM 505 N N . ARG A 1 68 ? -9.914 -3.271 -9.055 1 97.69 68 ARG A N 1
ATOM 506 C CA . ARG A 1 68 ? -10.461 -2.582 -10.219 1 97.69 68 ARG A CA 1
ATOM 507 C C . ARG A 1 68 ? -11.469 -3.465 -10.953 1 97.69 68 ARG A C 1
ATOM 509 O O . ARG A 1 68 ? -12.594 -3.043 -11.227 1 97.69 68 ARG A O 1
ATOM 516 N N . ARG A 1 69 ? -11.094 -4.641 -11.297 1 97.44 69 ARG A N 1
ATOM 517 C CA . ARG A 1 69 ? -11.961 -5.52 -12.07 1 97.44 69 ARG A CA 1
ATOM 518 C C . ARG A 1 69 ? -13.117 -6.031 -11.219 1 97.44 69 ARG A C 1
ATOM 520 O O . ARG A 1 69 ? -14.242 -6.184 -11.711 1 97.44 69 ARG A O 1
ATOM 527 N N . TRP A 1 70 ? -12.797 -6.352 -9.961 1 97.25 70 TRP A N 1
ATOM 528 C CA . TRP A 1 70 ? -13.859 -6.738 -9.039 1 97.25 70 TRP A CA 1
ATOM 529 C C . TRP A 1 70 ? -14.906 -5.637 -8.922 1 97.25 70 TRP A C 1
ATOM 531 O O . TRP A 1 70 ? -16.109 -5.91 -8.953 1 97.25 70 TRP A O 1
ATOM 541 N N . ALA A 1 71 ? -14.469 -4.391 -8.766 1 97.75 71 ALA A N 1
ATOM 542 C CA . ALA A 1 71 ? -15.367 -3.24 -8.656 1 97.75 71 ALA A CA 1
ATOM 543 C C . ALA A 1 71 ? -16.219 -3.09 -9.914 1 97.75 71 ALA A C 1
ATOM 545 O O . ALA A 1 71 ? -17.422 -2.826 -9.828 1 97.75 71 ALA A O 1
ATOM 546 N N . ALA A 1 72 ? -15.602 -3.281 -11.07 1 96.56 72 ALA A N 1
ATOM 547 C CA . ALA A 1 72 ? -16.344 -3.201 -12.328 1 96.56 72 ALA A CA 1
ATOM 548 C C . ALA A 1 72 ? -17.422 -4.266 -12.398 1 96.56 72 ALA A C 1
ATOM 550 O O . ALA A 1 72 ? -18.531 -4.004 -12.867 1 96.56 72 ALA A O 1
ATOM 551 N N . ALA A 1 73 ? -17.109 -5.434 -11.914 1 96.56 73 ALA A N 1
ATOM 552 C CA . ALA A 1 73 ? -18.031 -6.566 -11.992 1 96.56 73 ALA A CA 1
ATOM 553 C C . ALA A 1 73 ? -19.172 -6.414 -10.992 1 96.56 73 ALA A C 1
ATOM 555 O O . ALA A 1 73 ? -20.297 -6.859 -11.258 1 96.56 73 ALA A O 1
ATOM 556 N N . THR A 1 74 ? -18.938 -5.781 -9.867 1 96.94 74 THR A N 1
ATOM 557 C CA . THR A 1 74 ? -19.906 -5.754 -8.773 1 96.94 74 THR A CA 1
ATOM 558 C C . THR A 1 74 ? -20.641 -4.414 -8.734 1 96.94 74 THR A C 1
ATOM 560 O O . THR A 1 74 ? -21.656 -4.277 -8.055 1 96.94 74 THR A O 1
ATOM 563 N N . GLY A 1 75 ? -20.109 -3.4 -9.43 1 97.19 75 GLY A N 1
ATOM 564 C CA . GLY A 1 75 ? -20.688 -2.066 -9.383 1 97.19 75 GLY A CA 1
ATOM 565 C C . GLY A 1 75 ? -20.172 -1.238 -8.219 1 97.19 75 GLY A C 1
ATOM 566 O O . GLY A 1 75 ? -20.688 -0.152 -7.953 1 97.19 75 GLY A O 1
ATOM 567 N N . ALA A 1 76 ? -19.172 -1.792 -7.496 1 97.19 76 ALA A N 1
ATOM 568 C CA . ALA A 1 76 ? -18.547 -1.037 -6.414 1 97.19 76 ALA A CA 1
ATOM 569 C C . ALA A 1 76 ? -17.797 0.174 -6.957 1 97.19 76 ALA A C 1
ATOM 571 O O . ALA A 1 76 ? -17.344 0.171 -8.102 1 97.19 76 ALA A O 1
ATOM 572 N N . ASP A 1 77 ? -17.656 1.231 -6.125 1 96 77 ASP A N 1
ATOM 573 C CA . ASP A 1 77 ? -16.859 2.418 -6.43 1 96 77 ASP A CA 1
ATOM 574 C C . ASP A 1 77 ? -15.812 2.672 -5.344 1 96 77 ASP A C 1
ATOM 576 O O . ASP A 1 77 ? -16.031 3.498 -4.449 1 96 77 ASP A O 1
ATOM 580 N N . PRO A 1 78 ? -14.703 2.035 -5.457 1 96.69 78 PRO A N 1
ATOM 581 C CA . PRO A 1 78 ? -13.711 2.156 -4.391 1 96.69 78 PRO A CA 1
ATOM 582 C C . PRO A 1 78 ? -13.133 3.566 -4.281 1 96.69 78 PRO A C 1
ATOM 584 O O . PRO A 1 78 ? -12.531 3.912 -3.26 1 96.69 78 PRO A O 1
ATOM 587 N N . GLY A 1 79 ? -13.297 4.418 -5.344 1 95.56 79 GLY A N 1
ATOM 588 C CA . GLY A 1 79 ? -12.672 5.73 -5.305 1 95.56 79 GLY A CA 1
ATOM 589 C C . GLY A 1 79 ? -11.172 5.672 -5.098 1 95.56 79 GLY A C 1
ATOM 590 O O . GLY A 1 79 ? -10.469 4.957 -5.812 1 95.56 79 GLY A O 1
ATOM 591 N N . ALA A 1 80 ? -10.695 6.375 -4.09 1 96.06 80 ALA A N 1
ATOM 592 C CA . ALA A 1 80 ? -9.266 6.477 -3.828 1 96.06 80 ALA A CA 1
ATOM 593 C C . ALA A 1 80 ? -8.711 5.16 -3.297 1 96.06 80 ALA A C 1
ATOM 595 O O . ALA A 1 80 ? -7.492 4.969 -3.242 1 96.06 80 ALA A O 1
ATOM 596 N N . TYR A 1 81 ? -9.586 4.203 -2.939 1 97 81 TYR A N 1
ATOM 597 C CA . TYR A 1 81 ? -9.148 2.9 -2.453 1 97 81 TYR A CA 1
ATOM 598 C C . TYR A 1 81 ? -8.75 1.99 -3.609 1 97 81 TYR A C 1
ATOM 600 O O . TYR A 1 81 ? -8.227 0.895 -3.395 1 97 81 TYR A O 1
ATOM 608 N N . ASP A 1 82 ? -9.016 2.424 -4.824 1 97.44 82 ASP A N 1
ATOM 609 C CA . ASP A 1 82 ? -8.508 1.698 -5.984 1 97.44 82 ASP A CA 1
ATOM 610 C C . ASP A 1 82 ? -7 1.876 -6.125 1 97.44 82 ASP A C 1
ATOM 612 O O . ASP A 1 82 ? -6.527 2.529 -7.059 1 97.44 82 ASP A O 1
ATOM 616 N N . GLU A 1 83 ? -6.285 1.203 -5.281 1 97.19 83 GLU A N 1
ATOM 617 C CA . GLU A 1 83 ? -4.832 1.31 -5.215 1 97.19 83 GLU A CA 1
ATOM 618 C C . GLU A 1 83 ? -4.168 0.522 -6.344 1 97.19 83 GLU A C 1
ATOM 620 O O . GLU A 1 83 ? -4.73 -0.458 -6.836 1 97.19 83 GLU A O 1
ATOM 625 N N . ALA A 1 84 ? -3.051 0.965 -6.73 1 97.19 84 ALA A N 1
ATOM 626 C CA . ALA A 1 84 ? -2.229 0.255 -7.707 1 97.19 84 ALA A CA 1
ATOM 627 C C . ALA A 1 84 ? -0.788 0.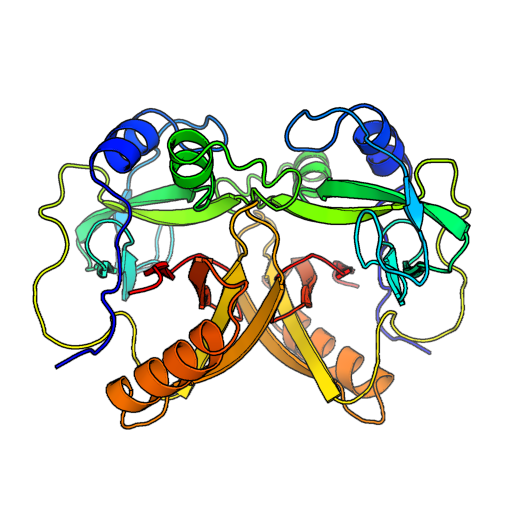125 -7.219 1 97.19 84 ALA A C 1
ATOM 629 O O . ALA A 1 84 ? -0.252 1.043 -6.594 1 97.19 84 ALA A O 1
ATOM 630 N N . GLY A 1 85 ? -0.188 -1.009 -7.492 1 97.12 85 GLY A N 1
ATOM 631 C CA . GLY A 1 85 ? 1.19 -1.271 -7.109 1 97.12 85 GLY A CA 1
ATOM 632 C C . GLY A 1 85 ? 1.826 -2.398 -7.898 1 97.12 85 GLY A C 1
ATOM 633 O O . GLY A 1 85 ? 1.182 -3 -8.758 1 97.12 85 GLY A O 1
ATOM 634 N N . PRO A 1 86 ? 3.049 -2.691 -7.57 1 97.44 86 PRO A N 1
ATOM 635 C CA . PRO A 1 86 ? 3.838 -3.627 -8.375 1 97.44 86 PRO A CA 1
ATOM 636 C C . PRO A 1 86 ? 3.535 -5.09 -8.047 1 97.44 86 PRO A C 1
ATOM 638 O O . PRO A 1 86 ? 3.463 -5.457 -6.871 1 97.44 86 PRO A O 1
ATOM 641 N N . VAL A 1 87 ? 3.361 -5.867 -9.078 1 98.5 87 VAL A N 1
ATOM 642 C CA . VAL A 1 87 ? 3.314 -7.316 -8.945 1 98.5 87 VAL A CA 1
ATOM 643 C C . VAL A 1 87 ? 4.086 -7.969 -10.086 1 98.5 87 VAL A C 1
ATOM 645 O O . VAL A 1 87 ? 4.098 -7.457 -11.211 1 98.5 87 VAL A O 1
ATOM 648 N N . PHE A 1 88 ? 4.691 -9.078 -9.781 1 98.38 88 PHE A N 1
ATOM 649 C CA . PHE A 1 88 ? 5.328 -9.867 -10.828 1 98.38 88 PHE A CA 1
ATOM 650 C C . PHE A 1 88 ? 4.332 -10.828 -11.469 1 98.38 88 PHE A C 1
ATOM 652 O O . PHE A 1 88 ? 3.521 -11.438 -10.773 1 98.38 88 PHE A O 1
ATOM 659 N N . ILE A 1 89 ? 4.406 -10.93 -12.773 1 98.75 89 ILE A N 1
ATOM 660 C CA . ILE A 1 89 ? 3.688 -11.938 -13.547 1 98.75 89 ILE A CA 1
ATOM 661 C C . ILE A 1 89 ? 4.617 -12.547 -14.594 1 98.75 89 ILE A C 1
ATOM 663 O O . ILE A 1 89 ? 5.652 -11.969 -14.922 1 98.75 89 ILE A O 1
ATOM 667 N N . HIS A 1 90 ? 4.242 -13.734 -15.016 1 98.69 90 HIS A N 1
ATOM 668 C CA . HIS A 1 90 ? 4.902 -14.234 -16.219 1 98.69 90 HIS A CA 1
ATOM 669 C C . HIS A 1 90 ? 4.598 -13.352 -17.422 1 98.69 90 HIS A C 1
ATOM 671 O O . HIS A 1 90 ? 3.465 -12.898 -17.594 1 98.69 90 HIS A O 1
ATOM 677 N N . ALA A 1 91 ? 5.562 -13.172 -18.266 1 98.25 91 ALA A N 1
ATOM 678 C CA . ALA A 1 91 ? 5.41 -12.328 -19.438 1 98.25 91 ALA A CA 1
ATOM 679 C C . ALA A 1 91 ? 4.512 -12.984 -20.484 1 98.25 91 ALA A C 1
ATOM 681 O O . ALA A 1 91 ? 3.854 -12.297 -21.266 1 98.25 91 ALA A O 1
ATOM 682 N N . GLY A 1 92 ? 4.512 -14.281 -20.516 1 96.56 92 GLY A N 1
ATOM 683 C CA . GLY A 1 92 ? 3.689 -15.039 -21.453 1 96.56 92 GLY A CA 1
ATOM 684 C C . GLY A 1 92 ? 2.641 -15.891 -20.75 1 96.56 92 GLY A C 1
ATOM 685 O O . GLY A 1 92 ? 2.318 -15.664 -19.594 1 96.56 92 GLY A O 1
ATOM 686 N N . GLU A 1 93 ? 2.139 -16.781 -21.516 1 93.31 93 GLU A N 1
ATOM 687 C CA . GLU A 1 93 ? 1.089 -17.656 -21 1 93.31 93 GLU A CA 1
ATOM 688 C C . GLU A 1 93 ? 1.57 -18.438 -19.781 1 93.31 93 GLU A C 1
ATOM 690 O O . GLU A 1 93 ? 2.713 -18.891 -19.75 1 93.31 93 GLU A O 1
ATOM 695 N N . CYS A 1 94 ? 0.789 -18.484 -18.844 1 94 94 CYS A N 1
ATOM 696 C CA . CYS A 1 94 ? 1.033 -19.156 -17.562 1 94 94 CYS A CA 1
ATOM 697 C C . CYS A 1 94 ? -0.115 -20.094 -17.219 1 94 94 CYS A C 1
ATOM 699 O O . CYS A 1 94 ? -1.284 -19.734 -17.359 1 94 94 CYS A O 1
ATOM 701 N N . GLU A 1 95 ? 0.127 -21.25 -16.734 1 91.38 95 GLU A N 1
ATOM 702 C CA . GLU A 1 95 ? -0.857 -22.312 -16.516 1 91.38 95 GLU A CA 1
ATOM 703 C C . GLU A 1 95 ? -1.682 -22.031 -15.258 1 91.38 95 GLU A C 1
ATOM 705 O O . GLU A 1 95 ? -2.709 -22.672 -15.031 1 91.38 95 GLU A O 1
ATOM 710 N N . GLY A 1 96 ? -1.321 -21.031 -14.531 1 94 96 GLY A N 1
ATOM 711 C CA . GLY A 1 96 ? -2.025 -20.766 -13.289 1 94 96 GLY A CA 1
ATOM 712 C C . GLY A 1 96 ? -1.499 -21.562 -12.117 1 94 96 GLY A C 1
ATOM 713 O O . GLY A 1 96 ? -0.514 -22.297 -12.25 1 94 96 GLY A O 1
ATOM 714 N N . PRO A 1 97 ? -2.119 -21.359 -10.961 1 93.19 97 PRO A N 1
ATOM 715 C CA . PRO A 1 97 ? -1.621 -22.031 -9.758 1 93.19 97 PRO A CA 1
ATOM 716 C C . PRO A 1 97 ? -1.813 -23.547 -9.797 1 93.19 97 PRO A C 1
ATOM 718 O O . PRO A 1 97 ? -2.793 -24.031 -10.375 1 93.19 97 PRO A O 1
ATOM 721 N N . ARG A 1 98 ? -0.792 -24.188 -9.219 1 85.25 98 ARG A N 1
ATOM 722 C CA . ARG A 1 98 ? -0.939 -25.625 -8.984 1 85.25 98 ARG A CA 1
ATOM 723 C C . ARG A 1 98 ? -1.602 -25.891 -7.637 1 85.25 98 ARG A C 1
ATOM 725 O O . ARG A 1 98 ? -1.444 -25.109 -6.695 1 85.25 98 ARG A O 1
ATOM 732 N N . ASP A 1 99 ? -2.422 -26.844 -7.621 1 81.38 99 ASP A N 1
ATOM 733 C CA . ASP A 1 99 ? -3.023 -27.219 -6.34 1 81.38 99 ASP A CA 1
ATOM 734 C C . ASP A 1 99 ? -1.998 -27.875 -5.422 1 81.38 99 ASP A C 1
ATOM 736 O O . ASP A 1 99 ? -1.732 -29.062 -5.535 1 81.38 99 ASP A O 1
ATOM 740 N N . THR A 1 100 ? -1.203 -27.172 -4.699 1 76 100 THR A N 1
ATOM 741 C CA . THR A 1 100 ? -0.183 -27.719 -3.807 1 76 100 THR A CA 1
ATOM 742 C C . THR A 1 100 ? -0.731 -27.875 -2.391 1 76 100 THR A C 1
ATOM 744 O O . THR A 1 100 ? -0.062 -28.422 -1.52 1 76 100 THR A O 1
ATOM 747 N N . GLY A 1 101 ? -1.813 -27.609 -2.244 1 79.31 101 GLY A N 1
ATOM 748 C CA . GLY A 1 101 ? -2.295 -27.641 -0.873 1 79.31 101 GLY A CA 1
ATOM 749 C C . GLY A 1 101 ? -1.737 -26.531 -0.013 1 79.31 101 GLY A C 1
ATOM 750 O O . GLY A 1 101 ? -0.692 -25.953 -0.331 1 79.31 101 GLY A O 1
ATOM 751 N N . GLY A 1 102 ? -2.479 -25.641 0.66 1 90.94 102 GLY A N 1
ATOM 752 C CA . GLY A 1 102 ? -2.053 -24.578 1.562 1 90.94 102 GLY A CA 1
ATOM 753 C C . GLY A 1 102 ? -2.154 -23.203 0.949 1 90.94 102 GLY A C 1
ATOM 754 O O . GLY A 1 102 ? -2.59 -23.047 -0.195 1 90.94 102 GLY A O 1
ATOM 755 N N . TYR A 1 103 ? -1.647 -22.297 1.696 1 96.19 103 TYR A N 1
ATOM 756 C CA . TYR A 1 103 ? -1.655 -20.922 1.223 1 96.19 103 TYR A CA 1
ATOM 757 C C . TYR A 1 103 ? -0.327 -20.562 0.569 1 96.19 103 TYR A C 1
ATOM 759 O O . TYR A 1 103 ? 0.73 -21.031 0.995 1 96.19 103 TYR A O 1
ATOM 767 N N . PRO A 1 104 ? -0.334 -19.734 -0.46 1 96 104 PRO A N 1
ATOM 768 C CA . PRO A 1 104 ? 0.896 -19.328 -1.14 1 96 104 PRO A CA 1
ATOM 769 C C . PRO A 1 104 ? 1.744 -18.375 -0.296 1 96 104 PRO A C 1
ATOM 771 O O . PRO A 1 104 ? 1.216 -17.672 0.569 1 96 104 PRO A O 1
ATOM 774 N N . PHE A 1 105 ? 3.094 -18.391 -0.514 1 95.5 105 PHE A N 1
ATOM 775 C CA . PHE A 1 105 ? 4.051 -17.453 0.055 1 95.5 105 PHE A CA 1
ATOM 776 C C . PHE A 1 105 ? 4.004 -17.5 1.578 1 95.5 105 PHE A C 1
ATOM 778 O O . PHE A 1 105 ? 4.004 -16.453 2.23 1 95.5 105 PHE A O 1
ATOM 785 N N . ALA A 1 106 ? 3.971 -18.672 2.117 1 95.62 106 ALA A N 1
ATOM 786 C CA . ALA A 1 106 ? 3.658 -18.875 3.529 1 95.62 106 ALA A CA 1
ATOM 787 C C . ALA A 1 106 ? 4.914 -19.219 4.324 1 95.62 106 ALA A C 1
ATOM 789 O O . ALA A 1 106 ? 4.898 -20.109 5.18 1 95.62 106 ALA A O 1
ATOM 790 N N . ARG A 1 107 ? 5.984 -18.531 4.004 1 94.81 107 ARG A N 1
ATOM 791 C CA . ARG A 1 107 ? 7.203 -18.734 4.781 1 94.81 107 ARG A CA 1
ATOM 792 C C . ARG A 1 107 ? 7.016 -18.297 6.227 1 94.81 107 ARG A C 1
ATOM 794 O O . ARG A 1 107 ? 6.664 -17.141 6.492 1 94.81 107 ARG A O 1
ATOM 801 N N . PRO A 1 108 ? 7.273 -19.203 7.211 1 96.94 108 PRO A N 1
ATOM 802 C CA . PRO A 1 108 ? 7.152 -18.797 8.617 1 96.94 108 PRO A CA 1
ATOM 803 C C . PRO A 1 108 ? 8.039 -17.594 8.961 1 96.94 108 PRO A C 1
ATOM 805 O O . PRO A 1 108 ? 9.172 -17.5 8.484 1 96.94 108 PRO A O 1
ATOM 808 N N . GLY A 1 109 ? 7.488 -16.703 9.758 1 96.94 109 GLY A N 1
ATOM 809 C CA . GLY A 1 109 ? 8.227 -15.523 10.172 1 96.94 109 GLY A CA 1
ATOM 810 C C . GLY A 1 109 ? 7.977 -14.312 9.289 1 96.94 109 GLY A C 1
ATOM 811 O O . GLY A 1 109 ? 8.242 -13.18 9.695 1 96.94 109 GLY A O 1
ATOM 812 N N . ALA A 1 110 ? 7.527 -14.555 8.086 1 96.62 110 ALA A N 1
ATOM 813 C CA . ALA A 1 110 ? 7.234 -13.438 7.184 1 96.62 110 ALA A CA 1
ATOM 814 C C . ALA A 1 110 ? 6.051 -12.617 7.695 1 96.62 110 ALA A C 1
ATOM 816 O O . ALA A 1 110 ? 5.164 -13.148 8.367 1 96.62 110 ALA A O 1
ATOM 817 N N . LEU A 1 111 ? 6.066 -11.375 7.449 1 97.38 111 LEU A N 1
ATOM 818 C CA . LEU A 1 111 ? 5.016 -10.453 7.875 1 97.38 111 LEU A CA 1
ATOM 819 C C . LEU A 1 111 ? 4.062 -10.148 6.727 1 97.38 111 LEU A C 1
ATOM 821 O O . LEU A 1 111 ? 4.496 -9.828 5.617 1 97.38 111 LEU A O 1
ATOM 825 N N . ARG A 1 112 ? 2.748 -10.281 7.031 1 98.31 112 ARG A N 1
ATOM 826 C CA . ARG A 1 112 ? 1.705 -10 6.051 1 98.31 112 ARG A CA 1
ATOM 827 C C . ARG A 1 112 ? 0.661 -9.047 6.617 1 98.31 112 ARG A C 1
ATOM 829 O O . ARG A 1 112 ? 0.415 -9.031 7.824 1 98.31 112 ARG A O 1
ATOM 836 N N . THR A 1 113 ? 0.151 -8.242 5.758 1 98.06 113 THR A N 1
ATOM 837 C CA . THR A 1 113 ? -1.064 -7.488 6.047 1 98.06 113 THR A CA 1
ATOM 838 C C . THR A 1 113 ? -2.295 -8.227 5.531 1 98.06 113 THR A C 1
ATOM 840 O O . THR A 1 113 ? -2.312 -8.688 4.387 1 98.06 113 THR A O 1
ATOM 843 N N . VAL A 1 114 ? -3.252 -8.422 6.383 1 98.5 114 VAL A N 1
ATOM 844 C CA . VAL A 1 114 ? -4.566 -8.93 5.996 1 98.5 114 VAL A CA 1
ATOM 845 C C . VAL A 1 114 ? -5.57 -7.777 5.957 1 98.5 114 VAL A C 1
ATOM 847 O O . VAL A 1 114 ? -6.148 -7.414 6.984 1 98.5 114 VAL A O 1
ATOM 850 N N . ARG A 1 115 ? -5.746 -7.211 4.785 1 98.5 115 ARG A N 1
ATOM 851 C CA . ARG A 1 115 ? -6.559 -6.012 4.613 1 98.5 115 ARG A CA 1
ATOM 852 C C . ARG A 1 115 ? -7.996 -6.371 4.254 1 98.5 115 ARG A C 1
ATOM 854 O O . ARG A 1 115 ? -8.234 -7.223 3.395 1 98.5 115 ARG A O 1
ATOM 861 N N . ARG A 1 116 ? -8.961 -5.66 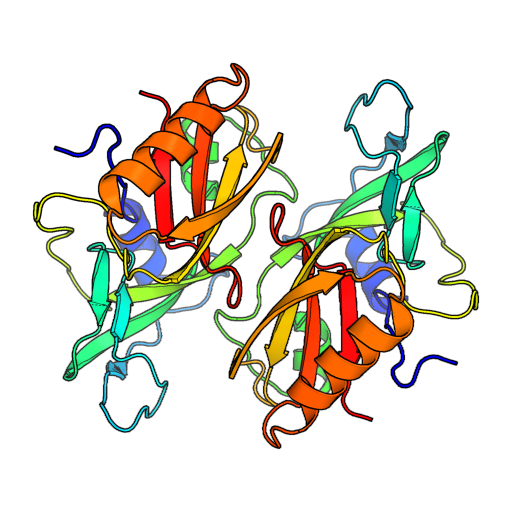4.867 1 98.56 116 ARG A N 1
ATOM 862 C CA . ARG A 1 116 ? -10.383 -5.988 4.738 1 98.56 116 ARG A CA 1
ATOM 863 C C . ARG A 1 116 ? -11.117 -4.918 3.938 1 98.56 116 ARG A C 1
ATOM 865 O O . ARG A 1 116 ? -10.93 -3.723 4.168 1 98.56 116 ARG A O 1
ATOM 872 N N . TYR A 1 117 ? -11.961 -5.34 3.004 1 98.25 117 TYR A N 1
ATOM 873 C CA . TYR A 1 117 ? -12.742 -4.434 2.166 1 98.25 117 TYR A CA 1
ATOM 874 C C . TYR A 1 117 ? -14.234 -4.723 2.291 1 98.25 117 TYR A C 1
ATOM 876 O O . TYR A 1 117 ? -14.641 -5.883 2.389 1 98.25 117 TYR A O 1
ATOM 884 N N . ASP A 1 118 ? -15 -3.678 2.271 1 97.62 118 ASP A N 1
ATOM 885 C CA . ASP A 1 118 ? -16.438 -3.871 2.232 1 97.62 118 ASP A CA 1
ATOM 886 C C . ASP A 1 118 ? -16.953 -3.957 0.794 1 97.62 118 ASP A C 1
ATOM 888 O O . ASP A 1 118 ? -16.156 -3.961 -0.149 1 97.62 118 ASP A O 1
ATOM 892 N N . ALA A 1 119 ? -18.234 -4.039 0.644 1 97.62 119 ALA A N 1
ATOM 893 C CA . ALA A 1 119 ? -18.844 -4.273 -0.658 1 97.62 119 ALA A CA 1
ATOM 894 C C . ALA A 1 119 ? -18.672 -3.062 -1.571 1 97.62 119 ALA A C 1
ATOM 896 O O . ALA A 1 119 ? -18.859 -3.166 -2.789 1 97.62 119 ALA A O 1
ATOM 897 N N . GLU A 1 120 ? -18.375 -1.878 -1.013 1 96.5 120 GLU A N 1
ATOM 898 C CA . GLU A 1 120 ? -18.156 -0.666 -1.799 1 96.5 120 GLU A CA 1
ATOM 899 C C . GLU A 1 120 ? -16.688 -0.507 -2.178 1 96.5 120 GLU A C 1
ATOM 901 O O . GLU A 1 120 ? -16.328 0.417 -2.91 1 96.5 120 GLU A O 1
ATOM 906 N N . GLY A 1 121 ? -15.859 -1.43 -1.727 1 97.06 121 GLY A N 1
ATOM 907 C CA . GLY A 1 121 ? -14.438 -1.359 -2.006 1 97.06 121 GLY A CA 1
ATOM 908 C C . GLY A 1 121 ? -13.68 -0.462 -1.044 1 97.06 121 GLY A C 1
ATOM 909 O O . GLY A 1 121 ? -12.562 -0.04 -1.33 1 97.06 121 GLY A O 1
ATOM 910 N N . HIS A 1 122 ? -14.328 -0.137 0.046 1 96.25 122 HIS A N 1
ATOM 911 C CA . HIS A 1 122 ? -13.656 0.676 1.054 1 96.25 122 HIS A CA 1
ATOM 912 C C . HIS A 1 122 ? -12.898 -0.195 2.053 1 96.25 122 HIS A C 1
ATOM 914 O O . HIS A 1 122 ? -13.367 -1.276 2.416 1 96.25 122 HIS A O 1
ATOM 920 N N . ILE A 1 123 ? -11.766 0.281 2.451 1 96.06 123 ILE A N 1
ATOM 921 C CA . ILE A 1 123 ? -11.031 -0.429 3.494 1 96.06 123 ILE A CA 1
ATOM 922 C C . ILE A 1 123 ? -11.734 -0.248 4.836 1 96.06 123 ILE A C 1
ATOM 924 O O . ILE A 1 123 ? -11.961 0.881 5.277 1 96.06 123 ILE A O 1
ATOM 928 N N . VAL A 1 124 ? -12.055 -1.315 5.5 1 94.81 124 VAL A N 1
ATOM 929 C CA . VAL A 1 124 ? -12.797 -1.25 6.754 1 94.81 124 VAL A CA 1
ATOM 930 C C . VAL A 1 124 ? -11.938 -1.805 7.891 1 94.81 124 VAL A C 1
ATOM 932 O O . VAL A 1 124 ? -12.438 -2.031 8.992 1 94.81 124 VAL A O 1
ATOM 935 N N . GLY A 1 125 ? -10.648 -1.997 7.602 1 92.44 125 GLY A N 1
ATOM 936 C CA . GLY A 1 125 ? -9.703 -2.477 8.602 1 92.44 125 GLY A CA 1
ATOM 937 C C . GLY A 1 125 ? -8.641 -3.389 8.031 1 92.44 125 GLY A C 1
ATOM 938 O O . GLY A 1 125 ? -8.453 -3.443 6.809 1 92.44 125 GLY A O 1
ATOM 939 N N . GLY A 1 126 ? -7.953 -4.047 8.969 1 94.69 126 GLY A N 1
ATOM 940 C CA . GLY A 1 126 ? -6.883 -4.977 8.641 1 94.69 126 GLY A CA 1
ATOM 941 C C . GLY A 1 126 ? -6.07 -5.395 9.852 1 94.69 126 GLY A C 1
ATOM 942 O O . GLY A 1 126 ? -6.348 -4.965 10.977 1 94.69 126 GLY A O 1
ATOM 943 N N . GLY A 1 127 ? -5.145 -6.262 9.594 1 95.06 127 GLY A N 1
ATOM 944 C CA . GLY A 1 127 ? -4.285 -6.734 10.672 1 95.06 127 GLY A CA 1
ATOM 945 C C . GLY A 1 127 ? -2.938 -7.234 10.18 1 95.06 127 GLY A C 1
ATOM 946 O O . GLY A 1 127 ? -2.779 -7.547 9 1 95.06 127 GLY A O 1
ATOM 947 N N . LEU A 1 128 ? -2.047 -7.176 11.109 1 98 128 LEU A N 1
ATOM 948 C CA . LEU A 1 128 ? -0.732 -7.77 10.898 1 98 128 LEU A CA 1
ATOM 949 C C . LEU A 1 128 ? -0.759 -9.266 11.188 1 98 128 LEU A C 1
ATOM 951 O O . LEU A 1 128 ? -1.32 -9.703 12.195 1 98 128 LEU A O 1
ATOM 955 N N . LEU A 1 129 ? -0.256 -10.039 10.266 1 98.25 129 LEU A N 1
ATOM 956 C CA . LEU A 1 129 ? -0.051 -11.469 10.461 1 98.25 129 LEU A CA 1
ATOM 957 C C . LEU A 1 129 ? 1.43 -11.82 10.375 1 98.25 129 LEU A C 1
ATOM 959 O O . LEU A 1 129 ? 2.053 -11.641 9.32 1 98.25 129 LEU A O 1
ATOM 963 N N . GLU A 1 130 ? 2.002 -12.156 11.453 1 97.88 130 GLU A N 1
ATOM 964 C CA . GLU A 1 130 ? 3.264 -12.883 11.383 1 97.88 130 GLU A CA 1
ATOM 965 C C . GLU A 1 130 ? 3.025 -14.375 11.164 1 97.88 130 GLU A C 1
ATOM 967 O O . GLU A 1 130 ? 2.469 -15.055 12.023 1 97.88 130 GLU A O 1
ATOM 972 N N . ILE A 1 131 ? 3.396 -14.859 10.055 1 98.12 131 ILE A N 1
ATOM 973 C CA . ILE A 1 131 ? 3.068 -16.234 9.672 1 98.12 131 ILE A CA 1
ATOM 974 C C . ILE A 1 131 ? 3.703 -17.203 10.656 1 98.12 131 ILE A C 1
ATOM 976 O O . ILE A 1 131 ? 4.93 -17.25 10.789 1 98.12 131 ILE A O 1
ATOM 980 N N . PRO A 1 132 ? 2.932 -17.984 11.352 1 98.19 132 PRO A N 1
ATOM 981 C CA . PRO A 1 132 ? 3.469 -18.969 12.297 1 98.19 132 PRO A CA 1
ATOM 982 C C . PRO A 1 132 ? 4.027 -20.203 11.602 1 98.19 132 PRO A C 1
ATOM 984 O O . PRO A 1 132 ? 3.928 -20.328 10.375 1 98.19 132 PRO A O 1
ATOM 987 N N . GLU A 1 133 ? 4.629 -21.078 12.383 1 97.75 133 GLU A N 1
ATOM 988 C CA . GLU A 1 133 ? 5.145 -22.328 11.844 1 97.75 133 GLU A CA 1
ATOM 989 C C . GLU A 1 133 ? 4.051 -23.125 11.125 1 97.75 133 GLU A C 1
ATOM 991 O O . GLU A 1 133 ? 4.281 -23.672 10.047 1 97.75 133 GLU A O 1
ATOM 996 N N . ASP A 1 134 ? 2.949 -23.172 11.75 1 96.62 134 ASP A N 1
ATOM 997 C CA . ASP A 1 134 ? 1.782 -23.719 11.07 1 96.62 134 ASP A CA 1
ATOM 998 C C . ASP A 1 134 ? 1.056 -22.641 10.266 1 96.62 134 ASP A C 1
ATOM 1000 O O . ASP A 1 134 ? 0.043 -22.109 10.719 1 96.62 134 ASP A O 1
ATOM 1004 N N . ALA A 1 135 ? 1.527 -22.391 9.117 1 96.56 135 ALA A N 1
ATOM 1005 C CA . ALA A 1 135 ? 1.053 -21.281 8.281 1 96.56 135 ALA A CA 1
ATOM 1006 C C . ALA A 1 135 ? -0.424 -21.453 7.934 1 96.56 135 ALA A C 1
ATOM 1008 O O . ALA A 1 135 ? -1.177 -20.484 7.902 1 96.56 135 ALA A O 1
ATOM 1009 N N . GLY A 1 136 ? -0.798 -22.641 7.656 1 96.38 136 GLY A N 1
ATOM 1010 C CA . GLY A 1 136 ? -2.186 -22.922 7.312 1 96.38 136 GLY A CA 1
ATOM 1011 C C . GLY A 1 136 ? -3.166 -22.438 8.367 1 96.38 136 GLY A C 1
ATOM 1012 O O . GLY A 1 136 ? -4.094 -21.688 8.062 1 96.38 136 GLY A O 1
ATOM 1013 N N . THR A 1 137 ? -2.908 -22.844 9.562 1 95.81 137 THR A N 1
ATOM 1014 C CA . THR A 1 137 ? -3.762 -22.453 10.68 1 95.81 137 THR A CA 1
ATOM 1015 C C . THR A 1 137 ? -3.691 -20.938 10.922 1 95.81 137 THR A C 1
ATOM 1017 O O . THR A 1 137 ? -4.691 -20.328 11.289 1 95.81 137 THR A O 1
ATOM 1020 N N . GLY A 1 138 ? -2.506 -20.422 10.727 1 97.44 138 GLY A N 1
ATOM 1021 C CA . GLY A 1 138 ? -2.342 -18.984 10.883 1 97.44 138 GLY A CA 1
ATOM 1022 C C . GLY A 1 138 ? -3.217 -18.172 9.938 1 97.44 138 GLY A C 1
ATOM 1023 O O . GLY A 1 138 ? -3.922 -17.266 10.359 1 97.44 138 GLY A O 1
ATOM 1024 N N . PHE A 1 139 ? -3.189 -18.547 8.719 1 98.06 139 PHE A N 1
ATOM 1025 C CA . PHE A 1 139 ? -4 -17.875 7.715 1 98.06 139 PHE A CA 1
ATOM 1026 C C . PHE A 1 139 ? -5.484 -18.109 7.961 1 98.06 139 PHE A C 1
ATOM 1028 O O . PHE A 1 139 ? -6.293 -17.188 7.879 1 98.06 139 PHE A O 1
ATOM 1035 N N . ASP A 1 140 ? -5.848 -19.359 8.258 1 97.69 140 ASP A N 1
ATOM 1036 C CA . ASP A 1 140 ? -7.25 -19.672 8.516 1 97.69 140 ASP A CA 1
ATOM 1037 C C . ASP A 1 140 ? -7.809 -18.812 9.641 1 97.69 140 ASP A C 1
ATOM 1039 O O . ASP A 1 140 ? -8.914 -18.266 9.523 1 97.69 140 ASP A O 1
ATOM 1043 N N . ARG A 1 141 ? -7.082 -18.656 10.695 1 97.62 141 ARG A N 1
ATOM 1044 C CA . ARG A 1 141 ? -7.512 -17.844 11.82 1 97.62 141 ARG A CA 1
ATOM 1045 C C . ARG A 1 141 ? -7.652 -16.375 11.422 1 97.62 141 ARG A C 1
ATOM 1047 O O . ARG A 1 141 ? -8.617 -15.711 11.805 1 97.62 141 ARG A O 1
ATOM 1054 N N . ALA A 1 142 ? -6.668 -15.898 10.695 1 98.12 142 ALA A N 1
ATOM 1055 C CA . ALA A 1 142 ? -6.703 -14.508 10.25 1 98.12 142 ALA A CA 1
ATOM 1056 C C . ALA A 1 142 ? -7.93 -14.242 9.383 1 98.12 142 ALA A C 1
ATOM 1058 O O . ALA A 1 142 ? -8.602 -13.219 9.539 1 98.12 142 ALA A O 1
ATOM 1059 N N . PHE A 1 143 ? -8.203 -15.148 8.492 1 98.38 143 PHE A N 1
ATOM 1060 C CA . PHE A 1 143 ? -9.344 -14.977 7.602 1 98.38 143 PHE A CA 1
ATOM 1061 C C . PHE A 1 143 ? -10.656 -15.133 8.367 1 98.38 143 PHE A C 1
ATOM 1063 O O . PHE A 1 143 ? -11.609 -14.391 8.133 1 98.38 143 PHE A O 1
ATOM 1070 N N . MET A 1 144 ? -10.719 -16.109 9.273 1 97.94 144 MET A N 1
ATOM 1071 C CA . MET A 1 144 ? -11.906 -16.281 10.109 1 97.94 144 MET A CA 1
ATOM 1072 C C . MET A 1 144 ? -12.211 -15 10.891 1 97.94 144 MET A C 1
ATOM 1074 O O . MET A 1 144 ? -13.367 -14.57 10.953 1 97.94 144 MET A O 1
ATOM 1078 N N . GLU A 1 145 ? -11.211 -14.438 11.438 1 97.88 145 GLU A N 1
ATOM 1079 C CA . GLU A 1 145 ? -11.367 -13.18 12.164 1 97.88 145 GLU A CA 1
ATOM 1080 C C . GLU A 1 145 ? -11.867 -12.07 11.242 1 97.88 145 GLU A C 1
ATOM 1082 O O . GLU A 1 145 ? -12.781 -11.328 11.594 1 97.88 145 GLU A O 1
ATOM 1087 N N . ALA A 1 146 ? -11.297 -11.961 10.102 1 98.12 146 ALA A N 1
ATOM 1088 C CA . ALA A 1 146 ? -11.688 -10.93 9.148 1 98.12 146 ALA A CA 1
ATOM 1089 C C . ALA A 1 146 ? -13.148 -11.086 8.734 1 98.12 146 ALA A C 1
ATOM 1091 O O . ALA A 1 146 ? -13.914 -10.125 8.773 1 98.12 146 ALA A O 1
ATOM 1092 N N . PHE A 1 147 ? -13.555 -12.266 8.438 1 98.06 147 PHE A N 1
ATOM 1093 C CA . PHE A 1 147 ? -14.875 -12.5 7.871 1 98.06 147 PHE A CA 1
ATOM 1094 C C . PHE A 1 147 ? -15.922 -12.633 8.969 1 98.06 147 PHE A C 1
ATOM 1096 O O . PHE A 1 147 ? -17.109 -12.773 8.688 1 98.06 147 PHE A O 1
ATOM 1103 N N . SER A 1 148 ? -15.477 -12.617 10.258 1 97.81 148 SER A N 1
ATOM 1104 C CA . SER A 1 148 ? -16.438 -12.516 11.352 1 97.81 148 SER A CA 1
ATOM 1105 C C . SER A 1 148 ? -17.156 -11.172 11.328 1 97.81 148 SER A C 1
ATOM 1107 O O . SER A 1 148 ? -18.25 -11.031 11.891 1 97.81 148 SER A O 1
ATOM 1109 N N . GLU A 1 149 ? -16.516 -10.172 10.75 1 96.94 149 GLU A N 1
ATOM 1110 C CA . GLU A 1 149 ? -17.156 -8.883 10.516 1 96.94 149 GLU A CA 1
ATOM 1111 C C . GLU A 1 149 ? -18.062 -8.93 9.281 1 96.94 149 GLU A C 1
ATOM 1113 O O . GLU A 1 149 ? -17.578 -9.133 8.164 1 96.94 149 GLU A O 1
ATOM 1118 N N . PRO A 1 150 ? -19.328 -8.641 9.461 1 97.19 150 PRO A N 1
ATOM 1119 C CA . PRO A 1 150 ? -20.281 -8.859 8.375 1 97.19 150 PRO A CA 1
ATOM 1120 C C . PRO A 1 150 ? -20.047 -7.922 7.188 1 97.19 150 PRO A C 1
ATOM 1122 O O . PRO A 1 150 ? -20.438 -8.242 6.062 1 97.19 150 PRO A O 1
ATOM 1125 N N . GLU A 1 151 ? -19.391 -6.832 7.406 1 96.56 151 GLU A N 1
ATOM 1126 C CA . GLU A 1 151 ? -19.219 -5.852 6.34 1 96.56 151 GLU A CA 1
ATOM 1127 C C . GLU A 1 151 ? -18.078 -6.23 5.41 1 96.56 151 GLU A C 1
ATOM 1129 O O . GLU A 1 151 ? -17.938 -5.664 4.324 1 96.56 151 GLU A O 1
ATOM 1134 N N . VAL A 1 152 ? -17.25 -7.207 5.781 1 98.19 152 VAL A N 1
ATOM 1135 C CA . VAL A 1 152 ? -16.094 -7.562 4.98 1 98.19 152 VAL A CA 1
ATOM 1136 C C . VAL A 1 152 ? -16.516 -8.445 3.809 1 98.19 152 VAL A C 1
ATOM 1138 O O . VAL A 1 152 ? -17.016 -9.547 4.008 1 98.19 152 VAL A O 1
ATOM 1141 N N . ALA A 1 153 ? -16.266 -7.961 2.609 1 98.25 153 ALA A N 1
ATOM 1142 C CA . ALA A 1 153 ? -16.609 -8.68 1.386 1 98.25 153 ALA A CA 1
ATOM 1143 C C . ALA A 1 153 ? -15.43 -9.484 0.869 1 98.25 153 ALA A C 1
ATOM 1145 O O . ALA A 1 153 ? -15.602 -10.578 0.33 1 98.25 153 ALA A O 1
ATOM 1146 N N . LEU A 1 154 ? -14.273 -8.961 0.976 1 98.44 154 LEU A N 1
ATOM 1147 C CA . LEU A 1 154 ? -13.055 -9.633 0.536 1 98.44 154 LEU A CA 1
ATOM 1148 C C . LEU A 1 154 ? -11.844 -9.133 1.317 1 98.44 154 LEU A C 1
ATOM 1150 O O . LEU A 1 154 ? -11.914 -8.102 1.984 1 98.44 154 LEU A O 1
ATOM 1154 N N . VAL A 1 155 ? -10.812 -9.93 1.261 1 98.56 155 VAL A N 1
ATOM 1155 C CA . VAL A 1 155 ? -9.562 -9.648 1.959 1 98.56 155 VAL A CA 1
ATOM 1156 C C . VAL A 1 155 ? -8.391 -9.742 0.983 1 98.56 155 VAL A C 1
ATOM 1158 O O . VAL A 1 155 ? -8.352 -10.633 0.132 1 98.56 155 VAL A O 1
ATOM 1161 N N . HIS A 1 156 ? -7.531 -8.773 1.024 1 98.62 156 HIS A N 1
ATOM 1162 C CA . HIS A 1 156 ? -6.25 -8.875 0.335 1 98.62 156 HIS A CA 1
ATOM 1163 C C . HIS A 1 156 ? -5.121 -9.188 1.312 1 98.62 156 HIS A C 1
ATOM 1165 O O . HIS A 1 156 ? -5 -8.539 2.354 1 98.62 156 HIS A O 1
ATOM 1171 N N . VAL A 1 157 ? -4.348 -10.211 0.994 1 98.62 157 VAL A N 1
ATOM 1172 C CA . VAL A 1 157 ? -3.076 -10.438 1.672 1 98.62 157 VAL A CA 1
ATOM 1173 C C . VAL A 1 157 ? -1.966 -9.672 0.961 1 98.62 157 VAL A C 1
ATOM 1175 O O . VAL A 1 157 ? -1.838 -9.742 -0.263 1 98.62 157 VAL A O 1
ATOM 1178 N N . ARG A 1 158 ? -1.184 -8.914 1.743 1 98.06 158 ARG A N 1
ATOM 1179 C CA . ARG A 1 158 ? -0.15 -8.055 1.178 1 98.06 158 ARG A CA 1
ATOM 1180 C C . ARG A 1 158 ? 1.146 -8.156 1.974 1 98.06 158 ARG A C 1
ATOM 1182 O O . ARG A 1 158 ? 1.127 -8.477 3.164 1 98.06 158 ARG A O 1
ATOM 1189 N N . ALA A 1 159 ? 2.277 -7.914 1.31 1 96.44 159 ALA A N 1
ATOM 1190 C CA . ALA A 1 159 ? 3.541 -7.781 2.031 1 96.44 159 ALA A CA 1
ATOM 1191 C C . ALA A 1 159 ? 3.555 -6.52 2.887 1 96.44 159 ALA A C 1
ATOM 1193 O O . ALA A 1 159 ? 3.082 -5.465 2.457 1 96.44 159 ALA A O 1
ATOM 1194 N N . VAL A 1 160 ? 4.098 -6.613 4.105 1 95.5 160 VAL A N 1
ATOM 1195 C CA . VAL A 1 160 ? 4.148 -5.449 4.98 1 95.5 160 VAL A CA 1
ATOM 1196 C C . VAL A 1 160 ? 5.176 -4.449 4.449 1 95.5 160 VAL A C 1
ATOM 1198 O O . VAL A 1 160 ? 4.867 -3.268 4.277 1 95.5 160 VAL A O 1
ATOM 1201 N N . GLU A 1 161 ? 6.375 -4.941 4.062 1 91.19 161 GLU A N 1
ATOM 1202 C CA . GLU A 1 161 ? 7.484 -4.059 3.719 1 91.19 161 GLU A CA 1
ATOM 1203 C C . GLU A 1 161 ? 7.277 -3.418 2.35 1 91.19 161 GLU A C 1
ATOM 1205 O O . GLU A 1 161 ? 7.395 -2.199 2.205 1 91.19 161 GLU A O 1
ATOM 1210 N N . TYR A 1 162 ? 6.848 -4.195 1.394 1 91.25 162 TYR A N 1
ATOM 1211 C CA . TYR A 1 162 ? 6.734 -3.711 0.022 1 91.25 162 TYR A CA 1
ATOM 1212 C C . TYR A 1 162 ? 5.332 -3.184 -0.259 1 91.25 162 TYR A C 1
ATOM 1214 O O . TYR A 1 162 ? 5.145 -2.344 -1.142 1 91.25 162 TYR A O 1
ATOM 1222 N N . GLY A 1 163 ? 4.383 -3.746 0.503 1 94.31 163 GLY A N 1
ATOM 1223 C CA . GLY A 1 163 ? 3.002 -3.346 0.302 1 94.31 163 GLY A CA 1
ATOM 1224 C C . GLY A 1 163 ? 2.346 -4.039 -0.878 1 94.31 163 GLY A C 1
ATOM 1225 O O . GLY A 1 163 ? 1.152 -3.854 -1.128 1 94.31 163 GLY A O 1
ATOM 1226 N N . CYS A 1 164 ? 3.041 -4.789 -1.586 1 94.5 164 CYS A N 1
ATOM 1227 C CA . CYS A 1 164 ? 2.518 -5.383 -2.812 1 94.5 164 CYS A CA 1
ATOM 1228 C C . CYS A 1 164 ? 1.444 -6.418 -2.5 1 94.5 164 CYS A C 1
ATOM 1230 O O . CYS A 1 164 ? 1.5 -7.082 -1.465 1 94.5 164 CYS A O 1
ATOM 1232 N N . PHE A 1 165 ? 0.565 -6.578 -3.385 1 98.25 165 PHE A N 1
ATOM 1233 C CA . PHE A 1 165 ? -0.522 -7.547 -3.365 1 98.25 165 PHE A CA 1
ATOM 1234 C C . PHE A 1 165 ? 0.014 -8.969 -3.521 1 98.25 165 PHE A C 1
ATOM 1236 O O . PHE A 1 165 ? 0.859 -9.227 -4.383 1 98.25 165 PHE A O 1
ATOM 1243 N N . HIS A 1 166 ? -0.46 -9.914 -2.643 1 98.19 166 HIS A N 1
ATOM 1244 C CA . HIS A 1 166 ? -0.116 -11.32 -2.801 1 98.19 166 HIS A CA 1
ATOM 1245 C C . HIS A 1 166 ? -1.267 -12.102 -3.428 1 98.19 166 HIS A C 1
ATOM 1247 O O . HIS A 1 166 ? -1.128 -12.641 -4.527 1 98.19 166 HIS A O 1
ATOM 1253 N N . PHE A 1 167 ? -2.393 -12.07 -2.775 1 98.06 167 PHE A N 1
ATOM 1254 C CA . PHE A 1 167 ? -3.566 -12.766 -3.295 1 98.06 167 PHE A CA 1
ATOM 1255 C C . PHE A 1 167 ? -4.832 -12.281 -2.6 1 98.06 167 PHE A C 1
ATOM 1257 O O . PHE A 1 167 ? -4.762 -11.539 -1.612 1 98.06 167 PHE A O 1
ATOM 1264 N N . GLU A 1 168 ? -5.914 -12.609 -3.166 1 98.25 168 GLU A N 1
ATOM 1265 C CA . GLU A 1 168 ? -7.238 -12.25 -2.67 1 98.25 168 GLU A CA 1
ATOM 1266 C C . GLU A 1 168 ? -7.977 -13.461 -2.117 1 98.25 168 GLU A C 1
ATOM 1268 O O . GLU A 1 168 ? -7.805 -14.578 -2.615 1 98.25 168 GLU A O 1
ATOM 1273 N N . VAL A 1 169 ? -8.688 -13.242 -1.068 1 97.94 169 VAL A N 1
ATOM 1274 C CA . VAL A 1 169 ? -9.656 -14.219 -0.576 1 97.94 169 VAL A CA 1
ATOM 1275 C C . VAL A 1 169 ? -11.047 -13.578 -0.5 1 97.94 169 VAL A C 1
ATOM 1277 O O . VAL A 1 169 ? -11.195 -12.477 0.037 1 97.94 169 VAL A O 1
ATOM 1280 N N . ARG A 1 170 ? -12 -14.242 -1.019 1 96.62 170 ARG A N 1
ATOM 1281 C CA . ARG A 1 170 ? -13.367 -13.742 -0.994 1 96.62 170 ARG A CA 1
ATOM 1282 C C . ARG A 1 170 ? -14.18 -14.43 0.096 1 96.62 170 ARG A C 1
ATOM 1284 O O . ARG A 1 170 ? -13.867 -15.555 0.5 1 96.62 170 ARG A O 1
ATOM 1291 N N . ARG A 1 171 ? -15.133 -13.711 0.517 1 95.44 171 ARG A N 1
ATOM 1292 C CA . ARG A 1 171 ? -16.016 -14.289 1.519 1 95.44 171 ARG A CA 1
ATOM 1293 C C . ARG A 1 171 ? -16.625 -15.602 1.031 1 95.44 171 ARG A C 1
ATOM 1295 O O . ARG A 1 171 ? -17.125 -15.688 -0.095 1 95.44 171 ARG A O 1
ATOM 1302 N N . PRO A 1 172 ? -16.5 -16.672 1.876 1 90.44 172 PRO A N 1
ATOM 1303 C CA . PRO A 1 172 ? -17.062 -17.969 1.46 1 90.44 172 PRO A CA 1
ATOM 1304 C C . PRO A 1 172 ? -18.594 -17.938 1.389 1 90.44 172 PRO A C 1
ATOM 1306 O O . PRO A 1 172 ? -19.234 -17.172 2.1 1 90.44 172 PRO A O 1
ATOM 1309 N N . MET B 1 1 ? 14.266 17.109 19.797 1 65.5 1 MET B N 1
ATOM 1310 C CA . MET B 1 1 ? 14.422 17.578 18.422 1 65.5 1 MET B CA 1
ATOM 1311 C C . MET B 1 1 ? 14.531 16.391 17.453 1 65.5 1 MET B C 1
ATOM 1313 O O . MET B 1 1 ? 15.195 15.398 17.766 1 65.5 1 MET B O 1
ATOM 1317 N N . THR B 1 2 ? 13.633 16.266 16.391 1 78.31 2 THR B N 1
ATOM 1318 C CA . THR B 1 2 ? 13.695 15.172 15.438 1 78.31 2 THR B CA 1
ATOM 1319 C C . THR B 1 2 ? 14.945 15.273 14.578 1 78.31 2 THR B C 1
ATOM 1321 O O . THR B 1 2 ? 15.391 16.375 14.242 1 78.31 2 THR B O 1
ATOM 1324 N N . VAL B 1 3 ? 15.57 14.18 14.391 1 88.19 3 VAL B N 1
ATOM 1325 C CA . VAL B 1 3 ? 16.766 14.094 13.562 1 88.19 3 VAL B CA 1
ATOM 1326 C C . VAL B 1 3 ? 16.406 14.234 12.094 1 88.19 3 VAL B C 1
ATOM 1328 O O . VAL B 1 3 ? 17.141 14.852 11.312 1 88.19 3 VAL B O 1
ATOM 1331 N N . TYR B 1 4 ? 15.266 13.727 11.797 1 95.44 4 TYR B N 1
ATOM 1332 C CA . TYR B 1 4 ? 14.812 13.742 10.414 1 95.44 4 TYR B CA 1
ATOM 1333 C C . TYR B 1 4 ? 13.555 14.586 10.258 1 95.44 4 TYR B C 1
ATOM 1335 O O . TYR B 1 4 ? 12.758 14.703 11.188 1 95.44 4 TYR B O 1
ATOM 1343 N N . THR B 1 5 ? 13.375 15.117 9.086 1 94.56 5 THR B N 1
ATOM 1344 C CA . THR B 1 5 ? 12.242 16 8.828 1 94.56 5 THR B CA 1
ATOM 1345 C C . THR B 1 5 ? 11.133 15.258 8.094 1 94.56 5 THR B C 1
ATOM 1347 O O . THR B 1 5 ? 11.312 14.836 6.945 1 94.56 5 THR B O 1
ATOM 1350 N N . PRO B 1 6 ? 10 15.07 8.758 1 96.75 6 PRO B N 1
ATOM 1351 C CA . PRO B 1 6 ? 8.859 14.531 8.023 1 96.75 6 PRO B CA 1
ATOM 1352 C C . PRO B 1 6 ? 8.281 15.523 7.016 1 96.75 6 PRO B C 1
ATOM 1354 O O . PRO B 1 6 ? 8.023 16.672 7.363 1 96.75 6 PRO B O 1
ATOM 1357 N N . LEU B 1 7 ? 8.062 15.07 5.789 1 96.44 7 LEU B N 1
ATOM 1358 C CA . LEU B 1 7 ? 7.594 15.969 4.742 1 96.44 7 LEU B CA 1
ATOM 1359 C C . LEU B 1 7 ? 6.129 15.703 4.41 1 96.44 7 LEU B C 1
ATOM 1361 O O . LEU B 1 7 ? 5.746 14.562 4.137 1 96.44 7 LEU B O 1
ATOM 1365 N N . PRO B 1 8 ? 5.309 16.734 4.438 1 97.38 8 PRO B N 1
ATOM 1366 C CA . PRO B 1 8 ? 3.939 16.625 3.932 1 97.38 8 PRO B CA 1
ATOM 1367 C C . PRO B 1 8 ? 3.873 16.625 2.404 1 97.38 8 PRO B C 1
ATOM 1369 O O . PRO B 1 8 ? 4.906 16.734 1.738 1 97.38 8 PRO B O 1
ATOM 1372 N N . ILE B 1 9 ? 2.682 16.359 1.878 1 98.12 9 ILE B N 1
ATOM 1373 C CA . ILE B 1 9 ? 2.484 16.609 0.455 1 98.12 9 ILE B CA 1
ATOM 1374 C C . ILE B 1 9 ? 2.742 18.094 0.15 1 98.12 9 ILE B C 1
ATOM 1376 O O . ILE B 1 9 ? 2.178 18.969 0.8 1 98.12 9 ILE B O 1
ATOM 1380 N N . PRO B 1 10 ? 3.566 18.375 -0.811 1 96.31 10 PRO B N 1
ATOM 1381 C CA . PRO B 1 10 ? 3.912 19.781 -1.09 1 96.31 10 PRO B CA 1
ATOM 1382 C C . PRO B 1 10 ? 2.736 20.578 -1.648 1 96.31 10 PRO B C 1
ATOM 1384 O O . PRO B 1 10 ? 1.849 20.016 -2.289 1 96.31 10 PRO B O 1
ATOM 1387 N N . PRO B 1 11 ? 2.76 21.875 -1.501 1 96.31 11 PRO B N 1
ATOM 1388 C CA . PRO B 1 11 ? 1.656 22.734 -1.927 1 96.31 11 PRO B CA 1
ATOM 1389 C C . PRO B 1 11 ? 1.337 22.594 -3.414 1 96.31 11 PRO B C 1
ATOM 1391 O O . PRO B 1 11 ? 0.165 22.547 -3.795 1 96.31 11 PRO B O 1
ATOM 1394 N N . ALA B 1 12 ? 2.336 22.531 -4.258 1 96.56 12 ALA B N 1
ATOM 1395 C CA . ALA B 1 12 ? 2.096 22.422 -5.695 1 96.56 12 ALA B CA 1
ATOM 1396 C C . ALA B 1 12 ? 1.344 21.125 -6.02 1 96.56 12 ALA B C 1
ATOM 1398 O O . ALA B 1 12 ? 0.442 21.125 -6.859 1 96.56 12 ALA B O 1
ATOM 1399 N N . ALA B 1 13 ? 1.742 20.078 -5.383 1 98 13 ALA B N 1
ATOM 1400 C CA . ALA B 1 13 ? 1.05 18.797 -5.566 1 98 13 ALA B CA 1
ATOM 1401 C C . ALA B 1 13 ? -0.389 18.891 -5.062 1 98 13 ALA B C 1
ATOM 1403 O O . ALA B 1 13 ? -1.302 18.328 -5.684 1 98 13 ALA B O 1
ATOM 1404 N N . LEU B 1 14 ? -0.571 19.578 -3.953 1 98.5 14 LEU B N 1
ATOM 1405 C CA . LEU B 1 14 ? -1.909 19.734 -3.396 1 98.5 14 LEU B CA 1
ATOM 1406 C C . LEU B 1 14 ? -2.828 20.453 -4.379 1 98.5 14 LEU B C 1
ATOM 1408 O O . LEU B 1 14 ? -3.996 20.078 -4.523 1 98.5 14 LEU B O 1
ATOM 1412 N N . GLU B 1 15 ? -2.322 21.438 -5.004 1 97.88 15 GLU B N 1
ATOM 1413 C CA . GLU B 1 15 ? -3.107 22.156 -6.004 1 97.88 15 GLU B CA 1
ATOM 1414 C C . GLU B 1 15 ? -3.555 21.219 -7.125 1 97.88 15 GLU B C 1
ATOM 1416 O O . GLU B 1 15 ? -4.715 21.266 -7.547 1 97.88 15 GLU B O 1
ATOM 1421 N N . GLU B 1 16 ? -2.656 20.422 -7.594 1 98.19 16 GLU B N 1
ATOM 1422 C CA . GLU B 1 16 ? -2.98 19.453 -8.641 1 98.19 16 GLU B CA 1
ATOM 1423 C C . GLU B 1 16 ? -4.039 18.453 -8.164 1 98.19 16 GLU B C 1
ATOM 1425 O O . GLU B 1 16 ? -5.008 18.188 -8.875 1 98.19 16 GLU B O 1
ATOM 1430 N N . LEU B 1 17 ? -3.828 17.953 -6.949 1 98.5 17 LEU B N 1
ATOM 1431 C CA . LEU B 1 17 ? -4.715 16.938 -6.391 1 98.5 17 LEU B CA 1
ATOM 1432 C C . LEU B 1 17 ? -6.125 17.484 -6.199 1 98.5 17 LEU B C 1
ATOM 1434 O O . LEU B 1 17 ? -7.105 16.75 -6.312 1 98.5 17 LEU B O 1
ATOM 1438 N N . ARG B 1 18 ? -6.203 18.766 -5.918 1 98.44 18 ARG B N 1
ATOM 1439 C CA . ARG B 1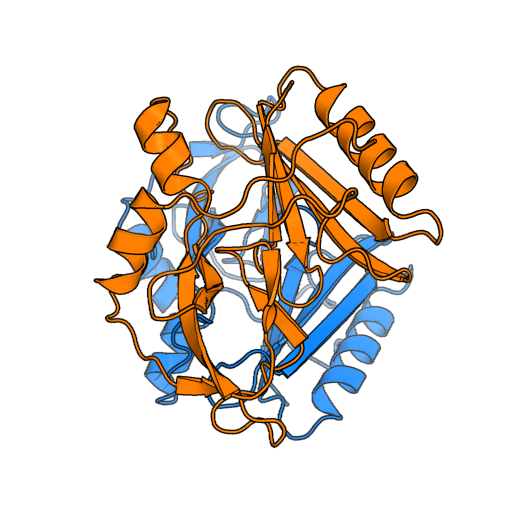 18 ? -7.5 19.406 -5.703 1 98.44 18 ARG B CA 1
ATOM 1440 C C . ARG B 1 18 ? -8.227 19.625 -7.023 1 98.44 18 ARG B C 1
ATOM 1442 O O . ARG B 1 18 ? -9.445 19.812 -7.043 1 98.44 18 ARG B O 1
ATOM 1449 N N . ARG B 1 19 ? -7.484 19.609 -8.109 1 98.06 19 ARG B N 1
ATOM 1450 C CA . ARG B 1 19 ? -8.102 19.656 -9.43 1 98.06 19 ARG B CA 1
ATOM 1451 C C . ARG B 1 19 ? -8.477 18.266 -9.906 1 98.06 19 ARG B C 1
ATOM 1453 O O . ARG B 1 19 ? -9.602 18.031 -10.344 1 98.06 19 ARG B O 1
ATOM 1460 N N . ALA B 1 20 ? -7.566 17.375 -9.867 1 98.38 20 ALA B N 1
ATOM 1461 C CA . ALA B 1 20 ? -7.691 15.953 -10.148 1 98.38 20 ALA B CA 1
ATOM 1462 C C . ALA B 1 20 ? -6.621 15.148 -9.414 1 98.38 20 ALA B C 1
ATOM 1464 O O . ALA B 1 20 ? -5.449 15.539 -9.391 1 98.38 20 ALA B O 1
ATOM 1465 N N . ASP B 1 21 ? -7.102 14.117 -8.773 1 98.56 21 ASP B N 1
ATOM 1466 C CA . ASP B 1 21 ? -6.105 13.352 -8.023 1 98.56 21 ASP B CA 1
ATOM 1467 C C . ASP B 1 21 ? -5.234 12.516 -8.953 1 98.56 21 ASP B C 1
ATOM 1469 O O . ASP B 1 21 ? -5.32 12.648 -10.18 1 98.56 21 ASP B O 1
ATOM 1473 N N . ASP B 1 22 ? -4.359 11.68 -8.5 1 98.31 22 ASP B N 1
ATOM 1474 C CA . ASP B 1 22 ? -3.34 11.016 -9.312 1 98.31 22 ASP B CA 1
ATOM 1475 C C . ASP B 1 22 ? -3.936 9.852 -10.094 1 98.31 22 ASP B C 1
ATOM 1477 O O . ASP B 1 22 ? -3.24 9.211 -10.891 1 98.31 22 ASP B O 1
ATOM 1481 N N . ALA B 1 23 ? -5.184 9.57 -9.898 1 96.88 23 ALA B N 1
ATOM 1482 C CA . ALA B 1 23 ? -5.918 8.625 -10.734 1 96.88 23 ALA B CA 1
ATOM 1483 C C . ALA B 1 23 ? -6.766 9.359 -11.773 1 96.88 23 ALA B C 1
ATOM 1485 O O . ALA B 1 23 ? -7.457 8.727 -12.578 1 96.88 23 ALA B O 1
ATOM 1486 N N . GLY B 1 24 ? -6.727 10.688 -11.703 1 97.06 24 GLY B N 1
ATOM 1487 C CA . GLY B 1 24 ? -7.457 11.492 -12.672 1 97.06 24 GLY B CA 1
ATOM 1488 C C . GLY B 1 24 ? -8.867 11.828 -12.227 1 97.06 24 GLY B C 1
ATOM 1489 O O . GLY B 1 24 ? -9.672 12.328 -13.016 1 97.06 24 GLY B O 1
ATOM 1490 N N . ARG B 1 25 ? -9.227 11.625 -10.992 1 96.81 25 ARG B N 1
ATOM 1491 C CA . ARG B 1 25 ? -10.57 11.867 -10.477 1 96.81 25 ARG B CA 1
ATOM 1492 C C . ARG B 1 25 ? -10.703 13.273 -9.922 1 96.81 25 ARG B C 1
ATOM 1494 O O . ARG B 1 25 ? -9.781 13.789 -9.289 1 96.81 25 ARG B O 1
ATOM 1501 N N . PRO B 1 26 ? -11.859 13.828 -10.148 1 97.75 26 PRO B N 1
ATOM 1502 C CA . PRO B 1 26 ? -12.078 15.148 -9.547 1 97.75 26 PRO B CA 1
ATOM 1503 C C . PRO B 1 26 ? -12.188 15.086 -8.023 1 97.75 26 PRO B C 1
ATOM 1505 O O . PRO B 1 26 ? -12.5 14.031 -7.465 1 97.75 26 PRO B O 1
ATOM 1508 N N . LEU B 1 27 ? -11.945 16.188 -7.41 1 98.19 27 LEU B N 1
ATOM 1509 C CA . LEU B 1 27 ? -12.07 16.297 -5.961 1 98.19 27 LEU B CA 1
ATOM 1510 C C . LEU B 1 27 ? -13.523 16.094 -5.531 1 98.19 27 LEU B C 1
ATOM 1512 O O . LEU B 1 27 ? -14.438 16.625 -6.156 1 98.19 27 LEU B O 1
ATOM 1516 N N . ARG B 1 28 ? -13.773 15.32 -4.516 1 97.12 28 ARG B N 1
ATOM 1517 C CA . ARG B 1 28 ? -15.086 15.117 -3.9 1 97.12 28 ARG B CA 1
ATOM 1518 C C . ARG B 1 28 ? -15.039 15.422 -2.406 1 97.12 28 ARG B C 1
ATOM 1520 O O . ARG B 1 28 ? -14.93 14.508 -1.584 1 97.12 28 ARG B O 1
ATOM 1527 N N . PRO B 1 29 ? -15.117 16.703 -2.078 1 97.88 29 PRO B N 1
ATOM 1528 C CA . PRO B 1 29 ? -14.992 17.109 -0.677 1 97.88 29 PRO B CA 1
ATOM 1529 C C . PRO B 1 29 ? -16.25 16.812 0.139 1 97.88 29 PRO B C 1
ATOM 1531 O O . PRO B 1 29 ? -17.344 16.688 -0.422 1 97.88 29 PRO B O 1
ATOM 1534 N N . TYR B 1 30 ? -16.062 16.656 1.406 1 97.31 30 TYR B N 1
ATOM 1535 C CA . TYR B 1 30 ? -17.141 16.516 2.369 1 97.31 30 TYR B CA 1
ATOM 1536 C C . TYR B 1 30 ? -16.734 17.031 3.74 1 97.31 30 TYR B C 1
ATOM 1538 O O . TYR B 1 30 ? -15.547 17.328 3.973 1 97.31 30 TYR B O 1
ATOM 1546 N N . VAL B 1 31 ? -17.656 17.219 4.57 1 97.62 31 VAL B N 1
ATOM 1547 C CA . VAL B 1 31 ? -17.391 17.672 5.934 1 97.62 31 VAL B CA 1
ATOM 1548 C C . VAL B 1 31 ? -17.234 16.469 6.855 1 97.62 31 VAL B C 1
ATOM 1550 O O . VAL B 1 31 ? -18.125 15.617 6.934 1 97.62 31 VAL B O 1
ATOM 1553 N N . ALA B 1 32 ? -16.109 16.391 7.504 1 97.25 32 ALA B N 1
ATOM 1554 C CA . ALA B 1 32 ? -15.875 15.312 8.461 1 97.25 32 ALA B CA 1
ATOM 1555 C C . ALA B 1 32 ? -16.844 15.406 9.641 1 97.25 32 ALA B C 1
ATOM 1557 O O . ALA B 1 32 ? -16.984 16.469 10.25 1 97.25 32 ALA B O 1
ATOM 1558 N N . CYS B 1 33 ? -17.453 14.266 9.898 1 94.88 33 CYS B N 1
ATOM 1559 C CA . CYS B 1 33 ? -18.422 14.234 10.984 1 94.88 33 CYS B CA 1
ATOM 1560 C C . CYS B 1 33 ? -18.094 13.125 11.977 1 94.88 33 CYS B C 1
ATOM 1562 O O . CYS B 1 33 ? -17.562 12.086 11.594 1 94.88 33 CYS B O 1
ATOM 1564 N N . GLU B 1 34 ? -18.516 13.297 13.172 1 91.62 34 GLU B N 1
ATOM 1565 C CA . GLU B 1 34 ? -18.234 12.328 14.227 1 91.62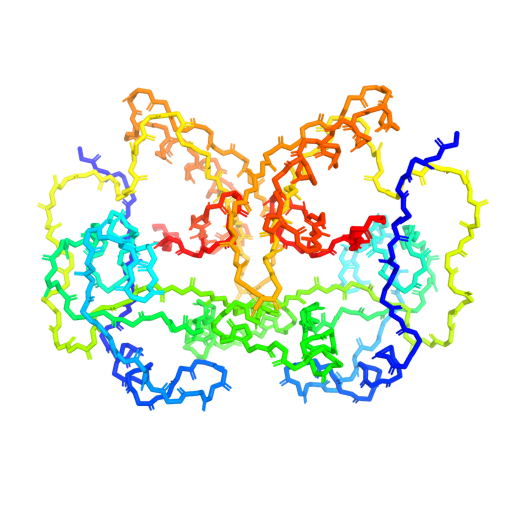 34 GLU B CA 1
ATOM 1566 C C . GLU B 1 34 ? -19.016 11.039 14.016 1 91.62 34 GLU B C 1
ATOM 1568 O O . GLU B 1 34 ? -18.578 9.961 14.438 1 91.62 34 GLU B O 1
ATOM 1573 N N . ASP B 1 35 ? -20.078 11.172 13.266 1 89.44 35 ASP B N 1
ATOM 1574 C CA . ASP B 1 35 ? -20.906 9.977 13.062 1 89.44 35 ASP B CA 1
ATOM 1575 C C . ASP B 1 35 ? -20.328 9.117 11.938 1 89.44 35 ASP B C 1
ATOM 1577 O O . ASP B 1 35 ? -20.844 8.023 11.672 1 89.44 35 ASP B O 1
ATOM 1581 N N . GLY B 1 36 ? -19.312 9.633 11.32 1 85.31 36 GLY B N 1
ATOM 1582 C CA . GLY B 1 36 ? -18.578 8.867 10.328 1 85.31 36 GLY B CA 1
ATOM 1583 C C . GLY B 1 36 ? -19.25 8.859 8.961 1 85.31 36 GLY B C 1
ATOM 1584 O O . GLY B 1 36 ? -18.938 8.016 8.125 1 85.31 36 GLY B O 1
ATOM 1585 N N . ILE B 1 37 ? -20.125 9.695 8.828 1 85.31 37 ILE B N 1
ATOM 1586 C CA . ILE B 1 37 ? -20.828 9.836 7.559 1 85.31 37 ILE B CA 1
ATOM 1587 C C . ILE B 1 37 ? -20.344 11.094 6.836 1 85.31 37 ILE B C 1
ATOM 1589 O O . ILE B 1 37 ? -20.281 12.172 7.43 1 85.31 37 ILE B O 1
ATOM 1593 N N . PRO B 1 38 ? -20.016 11.031 5.66 1 85.38 38 PRO B N 1
ATOM 1594 C CA . PRO B 1 38 ? -20.109 9.906 4.73 1 85.38 38 PRO B CA 1
ATOM 1595 C C . PRO B 1 38 ? -18.953 8.906 4.902 1 85.38 38 PRO B C 1
ATOM 1597 O O . PRO B 1 38 ? -19.047 7.77 4.426 1 85.38 38 PRO B O 1
ATOM 1600 N N . LEU B 1 39 ? -17.828 9.328 5.352 1 82.88 39 LEU B N 1
ATOM 1601 C CA . LEU B 1 39 ? -16.688 8.469 5.645 1 82.88 39 LEU B CA 1
ATOM 1602 C C . LEU B 1 39 ? -16.172 8.703 7.062 1 82.88 39 LEU B C 1
ATOM 1604 O O . LEU B 1 39 ? -16.031 9.852 7.492 1 82.88 39 LEU B O 1
ATOM 1608 N N . ASP B 1 40 ? -16 7.652 7.789 1 86.75 40 ASP B N 1
ATOM 1609 C CA . ASP B 1 40 ? -15.414 7.758 9.117 1 86.75 40 ASP B CA 1
ATOM 1610 C C . ASP B 1 40 ? -13.938 8.156 9.031 1 86.75 40 ASP B C 1
ATOM 1612 O O . ASP B 1 40 ? -13.07 7.301 8.836 1 86.75 40 ASP B O 1
ATOM 1616 N N . CYS B 1 41 ? -13.727 9.461 9.18 1 92.88 41 CYS B N 1
ATOM 1617 C CA . CYS B 1 41 ? -12.359 9.906 8.93 1 92.88 41 CYS B CA 1
ATOM 1618 C C . CYS B 1 41 ? -11.859 10.789 10.07 1 92.88 41 CYS B C 1
ATOM 1620 O O . CYS B 1 41 ? -10.703 11.219 10.062 1 92.88 41 CYS B O 1
ATOM 1622 N N . VAL B 1 42 ? -12.719 11.148 11 1 95.56 42 VAL B N 1
ATOM 1623 C CA . VAL B 1 42 ? -12.242 11.938 12.133 1 95.56 42 VAL B CA 1
ATOM 1624 C C . VAL B 1 42 ? -11.07 11.219 12.805 1 95.56 42 VAL B C 1
ATOM 1626 O O . VAL B 1 42 ? -11.141 10.016 13.062 1 95.56 42 VAL B O 1
ATOM 1629 N N . GLY B 1 43 ? -10.023 11.938 13.016 1 95.25 43 GLY B N 1
ATOM 1630 C CA . GLY B 1 43 ? -8.828 11.344 13.594 1 95.25 43 GLY B CA 1
ATOM 1631 C C . GLY B 1 43 ? -7.863 10.812 12.555 1 95.25 43 GLY B C 1
ATOM 1632 O O . GLY B 1 43 ? -6.699 10.539 12.867 1 95.25 43 GLY B O 1
ATOM 1633 N N . SER B 1 44 ? -8.281 10.648 11.328 1 95.69 44 SER B N 1
ATOM 1634 C CA . SER B 1 44 ? -7.422 10.156 10.258 1 95.69 44 SER B CA 1
ATOM 1635 C C . SER B 1 44 ? -6.352 11.18 9.891 1 95.69 44 SER B C 1
ATOM 1637 O O . SER B 1 44 ? -6.551 12.383 10.078 1 95.69 44 SER B O 1
ATOM 1639 N N . PRO B 1 45 ? -5.281 10.742 9.414 1 97.06 45 PRO B N 1
ATOM 1640 C CA . PRO B 1 45 ? -4.168 11.641 9.109 1 97.06 45 PRO B CA 1
ATOM 1641 C C . PRO B 1 45 ? -4.402 12.477 7.855 1 97.06 45 PRO B C 1
ATOM 1643 O O . PRO B 1 45 ? -4.738 11.93 6.801 1 97.06 45 PRO B O 1
ATOM 1646 N N . LEU B 1 46 ? -4.207 13.734 7.973 1 98.38 46 LEU B N 1
ATOM 1647 C CA . LEU B 1 46 ? -4.129 14.648 6.836 1 98.38 46 LEU B CA 1
ATOM 1648 C C . LEU B 1 46 ? -2.695 14.766 6.332 1 98.38 46 LEU B C 1
ATOM 1650 O O . LEU B 1 46 ? -1.771 14.969 7.121 1 98.38 46 LEU B O 1
ATOM 1654 N N . ARG B 1 47 ? -2.512 14.711 5.023 1 98.44 47 ARG B N 1
ATOM 1655 C CA . ARG B 1 47 ? -1.146 14.672 4.508 1 98.44 47 ARG B CA 1
ATOM 1656 C C . ARG B 1 47 ? -0.706 16.062 4.039 1 98.44 47 ARG B C 1
ATOM 1658 O O . ARG B 1 47 ? 0.466 16.266 3.717 1 98.44 47 ARG B O 1
ATOM 1665 N N . CYS B 1 48 ? -1.64 17.016 4.004 1 98.44 48 CYS B N 1
ATOM 1666 C CA . CYS B 1 48 ? -1.291 18.375 3.645 1 98.44 48 CYS B CA 1
ATOM 1667 C C . CYS B 1 48 ? -0.661 19.109 4.824 1 98.44 48 CYS B C 1
ATOM 1669 O O . CYS B 1 48 ? 0.196 19.984 4.641 1 98.44 48 CYS B O 1
ATOM 1671 N N . CYS B 1 49 ? -1.028 18.75 6.039 1 97.88 49 CYS B N 1
ATOM 1672 C CA . CYS B 1 49 ? -0.557 19.516 7.195 1 97.88 49 CYS B CA 1
ATOM 1673 C C . CYS B 1 49 ? -0.084 18.578 8.305 1 97.88 49 CYS B C 1
ATOM 1675 O O . CYS B 1 49 ? 0.382 19.031 9.352 1 97.88 49 CYS B O 1
ATOM 1677 N N . LEU B 1 50 ? -0.213 17.25 8.18 1 97.44 50 LEU B N 1
ATOM 1678 C CA . LEU B 1 50 ? 0.275 16.188 9.07 1 97.44 50 LEU B CA 1
ATOM 1679 C C . LEU B 1 50 ? -0.412 16.266 10.43 1 97.44 50 LEU B C 1
ATOM 1681 O O . LEU B 1 50 ? 0.215 16.016 11.461 1 97.44 50 LEU B O 1
ATOM 1685 N N . ARG B 1 51 ? -1.672 16.672 10.352 1 95.75 51 ARG B N 1
ATOM 1686 C CA . ARG B 1 51 ? -2.523 16.656 11.539 1 95.75 51 ARG B CA 1
ATOM 1687 C C . ARG B 1 51 ? -3.686 15.68 11.359 1 95.75 51 ARG B C 1
ATOM 1689 O O . ARG B 1 51 ? -3.924 15.188 10.258 1 95.75 51 ARG B O 1
ATOM 1696 N N . ALA B 1 52 ? -4.336 15.406 12.477 1 96.12 52 ALA B N 1
ATOM 1697 C CA . ALA B 1 52 ? -5.52 14.555 12.414 1 96.12 52 ALA B CA 1
ATOM 1698 C C . ALA B 1 52 ? -6.746 15.352 11.977 1 96.12 52 ALA B C 1
ATOM 1700 O O . ALA B 1 52 ? -6.922 16.5 12.367 1 96.12 52 ALA B O 1
ATOM 1701 N N . VAL B 1 53 ? -7.625 14.758 11.234 1 97.69 53 VAL B N 1
ATOM 1702 C CA . VAL B 1 53 ? -8.891 15.352 10.828 1 97.69 53 VAL B CA 1
ATOM 1703 C C . VAL B 1 53 ? -9.734 15.664 12.062 1 97.69 53 VAL B C 1
ATOM 1705 O O . VAL B 1 53 ? -9.875 14.82 12.953 1 97.69 53 VAL B O 1
ATOM 1708 N N . GLU B 1 54 ? -10.234 16.844 12.141 1 96.94 54 GLU B N 1
ATOM 1709 C CA . GLU B 1 54 ? -11.156 17.234 13.203 1 96.94 54 GLU B CA 1
ATOM 1710 C C . GLU B 1 54 ? -12.586 17.328 12.672 1 96.94 54 GLU B C 1
ATOM 1712 O O . GLU B 1 54 ? -12.797 17.625 11.492 1 96.94 54 GLU B O 1
ATOM 1717 N N . PRO B 1 55 ? -13.516 17.062 13.625 1 97.38 55 PRO B N 1
ATOM 1718 C CA . PRO B 1 55 ? -14.906 17.234 13.195 1 97.38 55 PRO B CA 1
ATOM 1719 C C . PRO B 1 55 ? -15.195 18.609 12.625 1 97.38 55 PRO B C 1
ATOM 1721 O O . PRO B 1 55 ? -14.688 19.609 13.141 1 97.38 55 PRO B O 1
ATOM 1724 N N . GLY B 1 56 ? -15.922 18.641 11.523 1 97.38 56 GLY B N 1
ATOM 1725 C CA . GLY B 1 56 ? -16.312 19.906 10.938 1 97.38 56 GLY B CA 1
ATOM 1726 C C . GLY B 1 56 ? -15.391 20.359 9.82 1 97.38 56 GLY B C 1
ATOM 1727 O O . GLY B 1 56 ? -15.727 21.266 9.055 1 97.38 56 GLY B O 1
ATOM 1728 N N . GLU B 1 57 ? -14.211 19.797 9.703 1 97.56 57 GLU B N 1
ATOM 1729 C CA . GLU B 1 57 ? -13.273 20.172 8.648 1 97.56 57 GLU B CA 1
ATOM 1730 C C . GLU B 1 57 ? -13.719 19.625 7.293 1 97.56 57 GLU B C 1
ATOM 1732 O O . GLU B 1 57 ? -14.234 18.5 7.207 1 97.56 57 GLU B O 1
ATOM 1737 N N . ARG B 1 58 ? -13.547 20.438 6.27 1 98.12 58 ARG B N 1
ATOM 1738 C CA . ARG B 1 58 ? -13.82 20 4.906 1 98.12 58 ARG B CA 1
ATOM 1739 C C . ARG B 1 58 ? -12.617 19.297 4.305 1 98.12 58 ARG B C 1
ATOM 1741 O O . ARG B 1 58 ? -11.57 19.906 4.086 1 98.12 58 ARG B O 1
ATOM 1748 N N . VAL B 1 59 ? -12.828 17.969 4.059 1 98.44 59 VAL B N 1
ATOM 1749 C CA . VAL B 1 59 ? -11.703 17.141 3.637 1 98.44 59 VAL B CA 1
ATOM 1750 C C . VAL B 1 59 ? -12.086 16.344 2.395 1 98.44 59 VAL B C 1
ATOM 1752 O O . VAL B 1 59 ? -13.234 16.375 1.954 1 98.44 59 VAL B O 1
ATOM 1755 N N . ALA B 1 60 ? -11.125 15.734 1.779 1 98.19 60 ALA B N 1
ATOM 1756 C CA . ALA B 1 60 ? -11.32 14.812 0.661 1 98.19 60 ALA B CA 1
ATOM 1757 C C . ALA B 1 60 ? -10.336 13.648 0.732 1 98.19 60 ALA B C 1
ATOM 1759 O O . ALA B 1 60 ? -9.211 13.805 1.197 1 98.19 60 ALA B O 1
ATOM 1760 N N . LEU B 1 61 ? -10.828 12.523 0.406 1 97.94 61 LEU B N 1
ATOM 1761 C CA . LEU B 1 61 ? -9.984 11.367 0.168 1 97.94 61 LEU B CA 1
ATOM 1762 C C . LEU B 1 61 ? -9.547 11.297 -1.292 1 97.94 61 LEU B C 1
ATOM 1764 O O . LEU B 1 61 ? -10.383 11.211 -2.191 1 97.94 61 LEU B O 1
ATOM 1768 N N . VAL B 1 62 ? -8.219 11.344 -1.551 1 98.44 62 VAL B N 1
ATOM 1769 C CA . VAL B 1 62 ? -7.746 11.406 -2.928 1 98.44 62 VAL B CA 1
ATOM 1770 C C . VAL B 1 62 ? -6.715 10.305 -3.172 1 98.44 62 VAL B C 1
ATOM 1772 O O . VAL B 1 62 ? -6.09 9.812 -2.23 1 98.44 62 VAL B O 1
ATOM 1775 N N . SER B 1 63 ? -6.664 9.891 -4.422 1 98.44 63 SER B N 1
ATOM 1776 C CA . SER B 1 63 ? -5.574 9.008 -4.84 1 98.44 63 SER B CA 1
ATOM 1777 C C . SER B 1 63 ? -4.27 9.781 -5 1 98.44 63 SER B C 1
ATOM 1779 O O . SER B 1 63 ? -4.215 10.773 -5.73 1 98.44 63 SER B O 1
ATOM 1781 N N . TYR B 1 64 ? -3.227 9.383 -4.309 1 98.75 64 TYR B N 1
ATOM 1782 C CA . TYR B 1 64 ? -1.942 10.07 -4.309 1 98.75 64 TYR B CA 1
ATOM 1783 C C . TYR B 1 64 ? -0.802 9.109 -4.602 1 98.75 64 TYR B C 1
ATOM 1785 O O . TYR B 1 64 ? -0.734 8.023 -4.016 1 98.75 64 TYR B O 1
ATOM 1793 N N . ALA B 1 65 ? 0.001 9.438 -5.578 1 98.56 65 ALA B N 1
ATOM 1794 C CA . ALA B 1 65 ? 1.228 8.711 -5.898 1 98.56 65 ALA B CA 1
ATOM 1795 C C . ALA B 1 65 ? 2.453 9.438 -5.359 1 98.56 65 ALA B C 1
ATOM 1797 O O . ALA B 1 65 ? 2.979 10.344 -6.008 1 98.56 65 ALA B O 1
ATOM 1798 N N . PRO B 1 66 ? 2.994 8.984 -4.266 1 98.25 66 PRO B N 1
ATOM 1799 C CA . PRO B 1 66 ? 3.992 9.766 -3.535 1 98.25 66 PRO B CA 1
ATOM 1800 C C . PRO B 1 66 ? 5.301 9.93 -4.309 1 98.25 66 PRO B C 1
ATOM 1802 O O . PRO B 1 66 ? 6.008 10.922 -4.129 1 98.25 66 PRO B O 1
ATOM 1805 N N . LEU B 1 67 ? 5.676 8.945 -5.184 1 98.19 67 LEU B N 1
ATOM 1806 C CA . LEU B 1 67 ? 6.965 8.992 -5.863 1 98.19 67 LEU B CA 1
ATOM 1807 C C . LEU B 1 67 ? 6.891 9.867 -7.109 1 98.19 67 LEU B C 1
ATOM 1809 O O . LEU B 1 67 ? 7.922 10.273 -7.652 1 98.19 67 LEU B O 1
ATOM 1813 N N . ARG B 1 68 ? 5.699 10.156 -7.562 1 97.75 68 ARG B N 1
ATOM 1814 C CA . ARG B 1 68 ? 5.488 10.633 -8.922 1 97.75 68 ARG B CA 1
ATOM 1815 C C . ARG B 1 68 ? 6.195 11.961 -9.156 1 97.75 68 ARG B C 1
ATOM 1817 O O . ARG B 1 68 ? 6.949 12.109 -10.125 1 97.75 68 ARG B O 1
ATOM 1824 N N . ARG B 1 69 ? 5.965 12.914 -8.336 1 97.5 69 ARG B N 1
ATOM 1825 C CA . ARG B 1 69 ? 6.543 14.242 -8.531 1 97.5 69 ARG B CA 1
ATOM 1826 C C . ARG B 1 69 ? 8.039 14.234 -8.25 1 97.5 69 ARG B C 1
ATOM 1828 O O . ARG B 1 69 ? 8.805 14.93 -8.914 1 97.5 69 ARG B O 1
ATOM 1835 N N . TRP B 1 70 ? 8.414 13.492 -7.207 1 97.19 70 TRP B N 1
ATOM 1836 C CA . TRP B 1 70 ? 9.836 13.328 -6.926 1 97.19 70 TRP B CA 1
ATOM 1837 C C . TRP B 1 70 ? 10.562 12.727 -8.125 1 97.19 70 TRP B C 1
ATOM 1839 O O . TRP B 1 70 ? 11.641 13.195 -8.508 1 97.19 70 TRP B O 1
ATOM 1849 N N . ALA B 1 71 ? 9.992 11.688 -8.719 1 97.75 71 ALA B N 1
ATOM 1850 C CA . ALA B 1 71 ? 10.57 11.031 -9.891 1 97.75 71 ALA B CA 1
ATOM 1851 C C . ALA B 1 71 ? 10.695 12 -11.062 1 97.75 71 ALA B C 1
ATOM 1853 O O . ALA B 1 71 ? 11.711 12.023 -11.758 1 97.75 71 ALA B O 1
ATOM 1854 N N . ALA B 1 72 ? 9.656 12.812 -11.266 1 96.62 72 ALA B N 1
ATOM 1855 C CA . ALA B 1 72 ? 9.688 13.812 -12.336 1 96.62 72 ALA B CA 1
ATOM 1856 C C . ALA B 1 72 ? 10.82 14.812 -12.117 1 96.62 72 ALA B C 1
ATOM 1858 O O . ALA B 1 72 ? 11.5 15.203 -13.07 1 96.62 72 ALA B O 1
ATOM 1859 N N . ALA B 1 73 ? 11.023 15.188 -10.891 1 96.56 73 ALA B N 1
ATOM 1860 C CA . ALA B 1 73 ? 12.016 16.203 -10.547 1 96.56 73 ALA B CA 1
ATOM 1861 C C . ALA B 1 73 ? 13.438 15.648 -10.656 1 96.56 73 ALA B C 1
ATOM 1863 O O . ALA B 1 73 ? 14.367 16.375 -11 1 96.56 73 ALA B O 1
ATOM 1864 N N . THR B 1 74 ? 13.625 14.367 -10.398 1 96.94 74 THR B N 1
ATOM 1865 C CA . THR B 1 74 ? 14.961 13.789 -10.281 1 96.94 74 THR B CA 1
ATOM 1866 C C . THR B 1 74 ? 15.32 13.016 -11.547 1 96.94 74 THR B C 1
ATOM 1868 O O . THR B 1 74 ? 16.484 12.656 -11.75 1 96.94 74 THR B O 1
ATOM 1871 N N . GLY B 1 75 ? 14.328 12.711 -12.391 1 97.25 75 GLY B N 1
ATOM 1872 C CA . GLY B 1 75 ? 14.562 11.906 -13.578 1 97.25 75 GLY B CA 1
ATOM 1873 C C . GLY B 1 75 ? 14.492 10.414 -13.312 1 97.25 75 GLY B C 1
ATOM 1874 O O . GLY B 1 75 ? 14.828 9.602 -14.172 1 97.25 75 GLY B O 1
ATOM 1875 N N . ALA B 1 76 ? 14.086 10.055 -12.062 1 97.25 76 ALA B N 1
ATOM 1876 C CA . ALA B 1 76 ? 13.891 8.648 -11.727 1 97.25 76 ALA B CA 1
ATOM 1877 C C . ALA B 1 76 ? 12.727 8.055 -12.523 1 97.25 76 ALA B C 1
ATOM 1879 O O . ALA B 1 76 ? 11.812 8.773 -12.93 1 97.25 76 ALA B O 1
ATOM 1880 N N . ASP B 1 77 ? 12.758 6.723 -12.766 1 96.06 77 ASP B N 1
ATOM 1881 C CA . ASP B 1 77 ? 11.68 5.969 -13.398 1 96.06 77 ASP B CA 1
ATOM 1882 C C . ASP B 1 77 ? 11.242 4.805 -12.516 1 96.06 77 ASP B C 1
ATOM 1884 O O . ASP B 1 77 ? 11.664 3.666 -12.719 1 96.06 77 ASP B O 1
ATOM 1888 N N . PRO B 1 78 ? 10.367 5.078 -11.602 1 96.81 78 PRO B N 1
ATOM 1889 C CA . PRO B 1 78 ? 9.977 4.031 -10.656 1 96.81 78 PRO B CA 1
ATOM 1890 C C . PRO B 1 78 ? 9.242 2.877 -11.328 1 96.81 78 PRO B C 1
ATOM 1892 O O . PRO B 1 78 ? 9.125 1.792 -10.758 1 96.81 78 PRO B O 1
ATOM 1895 N N . GLY B 1 79 ? 8.703 3.09 -12.594 1 95.62 79 GLY B N 1
ATOM 1896 C CA . GLY B 1 79 ? 7.906 2.041 -13.211 1 95.62 79 GLY B CA 1
ATOM 1897 C C . GLY B 1 79 ? 6.727 1.609 -12.359 1 95.62 79 GLY B C 1
ATOM 1898 O O . GLY B 1 79 ? 5.941 2.445 -11.906 1 95.62 79 GLY B O 1
ATOM 1899 N N . ALA B 1 80 ? 6.629 0.317 -12.102 1 96.12 80 ALA B N 1
ATOM 1900 C CA . ALA B 1 80 ? 5.496 -0.245 -11.375 1 96.12 80 ALA B CA 1
ATOM 1901 C C . ALA B 1 80 ? 5.547 0.142 -9.898 1 96.12 80 ALA B C 1
ATOM 1903 O O . ALA B 1 80 ? 4.566 -0.031 -9.172 1 96.12 80 ALA B O 1
ATOM 1904 N N . TYR B 1 81 ? 6.668 0.715 -9.438 1 97 81 TYR B N 1
ATOM 1905 C CA . TYR B 1 81 ? 6.797 1.153 -8.055 1 97 81 TYR B CA 1
ATOM 1906 C C . TYR B 1 81 ? 6.113 2.498 -7.844 1 97 81 TYR B C 1
ATOM 1908 O O . TYR B 1 81 ? 5.992 2.967 -6.707 1 97 81 TYR B O 1
ATOM 1916 N N . ASP B 1 82 ? 5.684 3.131 -8.922 1 97.5 82 ASP B N 1
ATOM 1917 C CA . ASP B 1 82 ? 4.863 4.332 -8.789 1 97.5 82 ASP B CA 1
ATOM 1918 C C . ASP B 1 82 ? 3.461 3.986 -8.297 1 97.5 82 ASP B C 1
ATOM 1920 O O . ASP B 1 82 ? 2.488 4.109 -9.039 1 97.5 82 ASP B O 1
ATOM 1924 N N . GLU B 1 83 ? 3.385 3.686 -7.035 1 97.19 83 GLU B N 1
ATOM 1925 C CA . GLU B 1 83 ? 2.139 3.258 -6.406 1 97.19 83 GLU B CA 1
ATOM 1926 C C . GLU B 1 83 ? 1.219 4.445 -6.141 1 97.19 83 GLU B C 1
ATOM 1928 O O . GLU B 1 83 ? 1.687 5.57 -5.961 1 97.19 83 GLU B O 1
ATOM 1933 N N . ALA B 1 84 ? -0.018 4.195 -6.145 1 97.12 84 ALA B N 1
ATOM 1934 C CA . ALA B 1 84 ? -1.024 5.188 -5.785 1 97.12 84 ALA B CA 1
ATOM 1935 C C . ALA B 1 84 ? -2.018 4.621 -4.773 1 97.12 84 ALA B C 1
ATOM 1937 O O . ALA B 1 84 ? -2.387 3.449 -4.848 1 97.12 84 ALA B O 1
ATOM 1938 N N . GLY B 1 85 ? -2.42 5.441 -3.838 1 97.12 85 GLY B N 1
ATOM 1939 C CA . GLY B 1 85 ? -3.375 5.051 -2.814 1 97.12 85 GLY B CA 1
ATOM 1940 C C . GLY B 1 85 ? -4.047 6.234 -2.141 1 97.12 85 GLY B C 1
ATOM 1941 O O . GLY B 1 85 ? -3.758 7.387 -2.473 1 97.12 85 GLY B O 1
ATOM 1942 N N . PRO B 1 86 ? -4.879 5.941 -1.193 1 97.44 86 PRO B N 1
ATOM 1943 C CA . PRO B 1 86 ? -5.73 6.973 -0.594 1 97.44 86 PRO B CA 1
ATOM 1944 C C . PRO B 1 86 ? -5.008 7.785 0.475 1 97.44 86 PRO B C 1
ATOM 1946 O O . PRO B 1 86 ? -4.324 7.219 1.331 1 97.44 86 PRO B O 1
ATOM 1949 N N . VAL B 1 87 ? -5.168 9.078 0.402 1 98.5 87 VAL B N 1
ATOM 1950 C CA . VAL B 1 87 ? -4.758 9.969 1.483 1 98.5 87 VAL B CA 1
ATOM 1951 C C . VAL B 1 87 ? -5.812 11.047 1.691 1 98.5 87 VAL B C 1
ATOM 1953 O O . VAL B 1 87 ? -6.449 11.492 0.734 1 98.5 87 VAL B O 1
ATOM 1956 N N . PHE B 1 88 ? -5.953 11.453 2.916 1 98.38 88 PHE B N 1
ATOM 1957 C CA . PHE B 1 88 ? -6.82 12.586 3.209 1 98.38 88 PHE B CA 1
ATOM 1958 C C . PHE B 1 88 ? -6.055 13.898 3.09 1 98.38 88 PHE B C 1
ATOM 1960 O O . PHE B 1 88 ? -4.902 13.992 3.521 1 98.38 88 PHE B O 1
ATOM 1967 N N . ILE B 1 89 ? -6.707 14.867 2.506 1 98.75 89 ILE B N 1
ATOM 1968 C CA . ILE B 1 89 ? -6.234 16.25 2.48 1 98.75 89 ILE B CA 1
ATOM 1969 C C . ILE B 1 89 ? -7.391 17.188 2.787 1 98.75 89 ILE B C 1
ATOM 1971 O O . ILE B 1 89 ? -8.555 16.812 2.67 1 98.75 89 ILE B O 1
ATOM 1975 N N . HIS B 1 90 ? -7.012 18.375 3.24 1 98.69 90 HIS B N 1
ATOM 1976 C CA . HIS B 1 90 ? -8.031 19.422 3.256 1 98.69 90 HIS B CA 1
ATOM 1977 C C . HIS B 1 90 ? -8.508 19.734 1.845 1 98.69 90 HIS B C 1
ATOM 1979 O O . HIS B 1 90 ? -7.707 19.812 0.911 1 98.69 90 HIS B O 1
ATOM 1985 N N . ALA B 1 91 ? -9.773 20 1.71 1 98.25 91 ALA B N 1
ATOM 1986 C CA . ALA B 1 91 ? -10.367 20.297 0.409 1 98.25 91 ALA B CA 1
ATOM 1987 C C . ALA B 1 91 ? -9.93 21.672 -0.09 1 98.25 91 ALA B C 1
ATOM 1989 O O . ALA B 1 91 ? -9.875 21.922 -1.299 1 98.25 91 ALA B O 1
ATOM 1990 N N . GLY B 1 92 ? -9.688 22.578 0.812 1 96.62 92 GLY B N 1
ATOM 1991 C CA . GLY B 1 92 ? -9.25 23.922 0.479 1 96.62 92 GLY B CA 1
ATOM 1992 C C . GLY B 1 92 ? -7.848 24.219 0.968 1 96.62 92 GLY B C 1
ATOM 1993 O O . GLY B 1 92 ? -7.082 23.312 1.289 1 96.62 92 GLY B O 1
ATOM 1994 N N . GLU B 1 93 ? -7.566 25.469 0.949 1 93.25 93 GLU B N 1
ATOM 1995 C CA . GLU B 1 93 ? -6.238 25.922 1.36 1 93.25 93 GLU B CA 1
ATOM 1996 C C . GLU B 1 93 ? -5.926 25.484 2.787 1 93.25 93 GLU B C 1
ATOM 1998 O O . GLU B 1 93 ? -6.797 25.516 3.658 1 93.25 93 GLU B O 1
ATOM 2003 N N . CYS B 1 94 ? -4.812 25.016 2.975 1 93.88 94 CYS B N 1
ATOM 2004 C CA . CYS B 1 94 ? -4.297 24.516 4.246 1 93.88 94 CYS B CA 1
ATOM 2005 C C . CYS B 1 94 ? -2.947 25.141 4.57 1 93.88 94 CYS B C 1
ATOM 2007 O O . CYS B 1 94 ? -2.082 25.25 3.699 1 93.88 94 CYS B O 1
ATOM 2009 N N . GLU B 1 95 ? -2.686 25.547 5.758 1 91.38 95 GLU B N 1
ATOM 2010 C CA . GLU B 1 95 ? -1.511 26.297 6.172 1 91.38 95 GLU B CA 1
ATOM 2011 C C . GLU B 1 95 ? -0.278 25.406 6.262 1 91.38 95 GLU B C 1
ATOM 2013 O O . GLU B 1 95 ? 0.846 25.906 6.371 1 91.38 95 GLU B O 1
ATOM 2018 N N . GLY B 1 96 ? -0.47 24.141 6.094 1 94 96 GLY B N 1
ATOM 2019 C CA . GLY B 1 96 ? 0.656 23.234 6.238 1 94 96 GLY B CA 1
ATOM 2020 C C . GLY B 1 96 ? 0.916 22.828 7.676 1 94 96 GLY B C 1
ATOM 2021 O O . GLY B 1 96 ? 0.161 23.203 8.578 1 94 96 GLY B O 1
ATOM 2022 N N . PRO B 1 97 ? 1.952 22 7.863 1 93.12 97 PRO B N 1
ATOM 2023 C CA . PRO B 1 97 ? 2.225 21.5 9.211 1 93.12 97 PRO B CA 1
ATOM 2024 C C . PRO B 1 97 ? 2.686 22.594 10.172 1 93.12 97 PRO B C 1
ATOM 2026 O O . PRO B 1 97 ? 3.355 23.531 9.758 1 93.12 97 PRO B O 1
ATOM 2029 N N . ARG B 1 98 ? 2.223 22.391 11.398 1 85.25 98 ARG B N 1
ATOM 2030 C CA . ARG B 1 98 ? 2.76 23.219 12.477 1 85.25 98 ARG B CA 1
ATOM 2031 C C . ARG B 1 98 ? 4.016 22.594 13.07 1 85.25 98 ARG B C 1
ATOM 2033 O O . ARG B 1 98 ? 4.152 21.359 13.102 1 85.25 98 ARG B O 1
ATOM 2040 N N . ASP B 1 99 ? 4.934 23.391 13.367 1 81.31 99 ASP B N 1
ATOM 2041 C CA . ASP B 1 99 ? 6.125 22.859 14.023 1 81.31 99 ASP B CA 1
ATOM 2042 C C . ASP B 1 99 ? 5.816 22.438 15.461 1 81.31 99 ASP B C 1
ATOM 2044 O O . ASP B 1 99 ? 5.801 23.266 16.375 1 81.31 99 ASP B O 1
ATOM 2048 N N . THR B 1 100 ? 5.297 21.297 15.711 1 75.94 100 THR B N 1
ATOM 2049 C CA . THR B 1 100 ? 4.961 20.812 17.047 1 75.94 100 THR B CA 1
ATOM 2050 C C . THR B 1 100 ? 6.121 20.031 17.641 1 75.94 100 THR B C 1
ATOM 2052 O O . THR B 1 100 ? 6.078 19.656 18.812 1 75.94 100 THR B O 1
ATOM 2055 N N . GLY B 1 101 ? 7.066 19.969 17.031 1 79.69 101 GLY B N 1
ATOM 2056 C CA . GLY B 1 101 ? 8.125 19.109 17.547 1 79.69 101 GLY B CA 1
ATOM 2057 C C . GLY B 1 101 ? 7.789 17.641 17.453 1 79.69 101 GLY B C 1
ATOM 2058 O O . GLY B 1 101 ? 6.617 17.266 17.359 1 79.69 101 GLY B O 1
ATOM 2059 N N . GLY B 1 102 ? 8.602 16.719 16.906 1 90.88 102 GLY B N 1
ATOM 2060 C CA . GLY B 1 102 ? 8.414 15.273 16.844 1 90.88 102 GLY B CA 1
ATOM 2061 C C . GLY B 1 102 ? 7.93 14.805 15.484 1 90.88 102 GLY B C 1
ATOM 2062 O O . GLY B 1 102 ? 7.75 15.609 14.562 1 90.88 102 GLY B O 1
ATOM 2063 N N . TYR B 1 103 ? 7.637 13.562 15.477 1 96.12 103 TYR B N 1
ATOM 2064 C CA . TYR B 1 103 ? 7.129 12.969 14.242 1 96.12 103 TYR B CA 1
ATOM 2065 C C . TYR B 1 103 ? 5.605 12.914 14.25 1 96.12 103 TYR B C 1
ATOM 2067 O O . TYR B 1 103 ? 4.996 12.703 15.305 1 96.12 103 TYR B O 1
ATOM 2075 N N . PRO B 1 104 ? 4.961 13.094 13.117 1 96 104 PRO B N 1
ATOM 2076 C CA . PRO B 1 104 ? 3.5 13.023 13.031 1 96 104 PRO B CA 1
ATOM 2077 C C . PRO B 1 104 ? 2.961 11.609 13.203 1 96 104 PRO B C 1
ATOM 2079 O O . PRO B 1 104 ? 3.668 10.633 12.93 1 96 104 PRO B O 1
ATOM 2082 N N . PHE B 1 105 ? 1.703 11.484 13.727 1 95.56 105 PHE B N 1
ATOM 2083 C CA . PHE B 1 105 ? 0.946 10.242 13.805 1 95.56 105 PHE B CA 1
ATOM 2084 C C . PHE B 1 105 ? 1.7 9.195 14.617 1 95.56 105 PHE B C 1
ATOM 2086 O O . PHE B 1 105 ? 1.784 8.031 14.227 1 95.56 105 PHE B O 1
ATOM 2093 N N . ALA B 1 106 ? 2.229 9.617 15.727 1 95.69 106 ALA B N 1
ATOM 2094 C CA . ALA B 1 106 ? 3.197 8.82 16.484 1 95.69 106 ALA B CA 1
ATOM 2095 C C . ALA B 1 106 ? 2.557 8.211 17.719 1 95.69 106 ALA B C 1
ATOM 2097 O O . ALA B 1 106 ? 3.158 8.203 18.797 1 95.69 106 ALA B O 1
ATOM 2098 N N . ARG B 1 107 ? 1.338 7.754 17.562 1 94.81 107 ARG B N 1
ATOM 2099 C CA . ARG B 1 107 ? 0.694 7.086 18.688 1 94.81 107 ARG B CA 1
ATOM 2100 C C . ARG B 1 107 ? 1.436 5.805 19.062 1 94.81 107 ARG B C 1
ATOM 2102 O O . ARG B 1 107 ? 1.613 4.918 18.219 1 94.81 107 ARG B O 1
ATOM 2109 N N . PRO B 1 108 ? 1.861 5.652 20.344 1 97 108 PRO B N 1
ATOM 2110 C CA . PRO B 1 108 ? 2.529 4.414 20.75 1 97 108 PRO B CA 1
ATOM 2111 C C . PRO B 1 108 ? 1.676 3.174 20.484 1 97 108 PRO B C 1
ATOM 2113 O O . PRO B 1 108 ? 0.46 3.201 20.688 1 97 108 PRO B O 1
ATOM 2116 N N . GLY B 1 109 ? 2.328 2.133 20.031 1 96.94 109 GLY B N 1
ATOM 2117 C CA . GLY B 1 109 ? 1.639 0.882 19.75 1 96.94 109 GLY B CA 1
ATOM 2118 C C . GLY B 1 109 ? 1.186 0.751 18.312 1 96.94 109 GLY B C 1
ATOM 2119 O O . GLY B 1 109 ? 0.903 -0.353 17.844 1 96.94 109 GLY B O 1
ATOM 2120 N N . ALA B 1 110 ? 1.059 1.859 17.625 1 96.62 110 ALA B N 1
ATOM 2121 C CA . ALA B 1 110 ? 0.656 1.813 16.219 1 96.62 110 ALA B CA 1
ATOM 2122 C C . ALA B 1 110 ? 1.733 1.155 15.367 1 96.62 110 ALA B C 1
ATOM 2124 O O . ALA B 1 110 ? 2.922 1.229 15.688 1 96.62 110 ALA B O 1
ATOM 2125 N N . LEU B 1 111 ? 1.335 0.489 14.359 1 97.38 111 LEU B N 1
ATOM 2126 C CA . LEU B 1 111 ? 2.238 -0.206 13.445 1 97.38 111 LEU B CA 1
ATOM 2127 C C . LEU B 1 111 ? 2.465 0.61 12.18 1 97.38 111 LEU B C 1
ATOM 2129 O O . LEU B 1 111 ? 1.509 1.09 11.562 1 97.38 111 LEU B O 1
ATOM 2133 N N . ARG B 1 112 ? 3.762 0.758 11.836 1 98.31 112 ARG B N 1
ATOM 2134 C CA . ARG B 1 112 ? 4.148 1.492 10.641 1 98.31 112 ARG B CA 1
ATOM 2135 C C . ARG B 1 112 ? 5.102 0.671 9.773 1 98.31 112 ARG B C 1
ATOM 2137 O O . ARG B 1 112 ? 5.871 -0.141 10.297 1 98.31 112 ARG B O 1
ATOM 2144 N N . THR B 1 113 ? 4.969 0.849 8.508 1 98.06 113 THR B N 1
ATOM 2145 C CA . THR B 1 113 ? 5.988 0.397 7.566 1 98.06 113 THR B CA 1
ATOM 2146 C C . THR B 1 113 ? 6.965 1.524 7.246 1 98.06 113 THR B C 1
ATOM 2148 O O . THR B 1 113 ? 6.551 2.65 6.961 1 98.06 113 THR B O 1
ATOM 2151 N N . VAL B 1 114 ? 8.219 1.254 7.395 1 98.5 114 VAL B N 1
ATOM 2152 C CA . VAL B 1 114 ? 9.281 2.146 6.941 1 98.5 114 VAL B CA 1
ATOM 2153 C C . VAL B 1 114 ? 9.883 1.616 5.641 1 98.5 114 VAL B C 1
ATOM 2155 O O . VAL B 1 114 ? 10.773 0.764 5.664 1 98.5 114 VAL B O 1
ATOM 2158 N N . ARG B 1 115 ? 9.375 2.111 4.531 1 98.5 115 ARG B N 1
ATOM 2159 C CA . ARG B 1 115 ? 9.742 1.599 3.217 1 98.5 115 ARG B CA 1
ATOM 2160 C C . ARG B 1 115 ? 10.883 2.404 2.615 1 98.5 115 ARG B C 1
ATOM 2162 O O . ARG B 1 115 ? 10.875 3.637 2.65 1 98.5 115 ARG B O 1
ATOM 2169 N N . ARG B 1 116 ? 11.867 1.695 1.999 1 98.56 116 ARG B N 1
ATOM 2170 C CA . ARG B 1 116 ? 13.094 2.311 1.508 1 98.56 116 ARG B CA 1
ATOM 2171 C C . ARG B 1 116 ? 13.133 2.32 -0.017 1 98.56 116 ARG B C 1
ATOM 2173 O O . ARG B 1 116 ? 12.828 1.311 -0.657 1 98.56 116 ARG B O 1
ATOM 2180 N N . TYR B 1 117 ? 13.508 3.449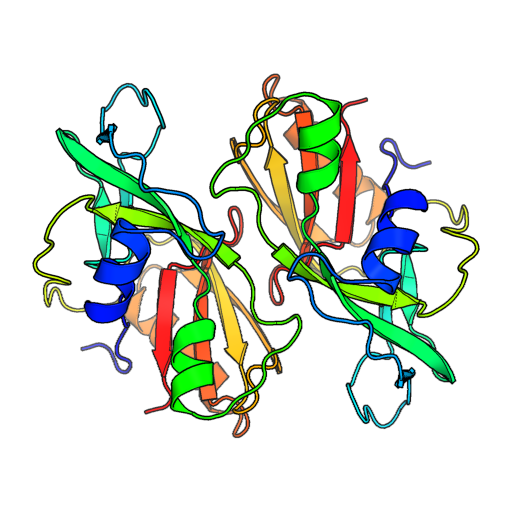 -0.613 1 98.31 117 TYR B N 1
ATOM 2181 C CA . TYR B 1 117 ? 13.594 3.604 -2.061 1 98.31 117 TYR B CA 1
ATOM 2182 C C . T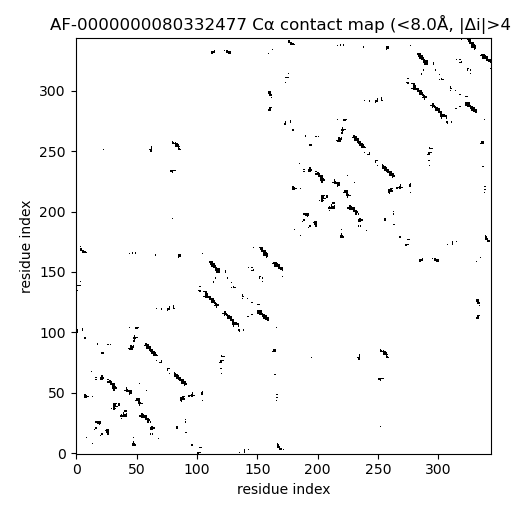YR B 1 117 ? 15 4.031 -2.48 1 98.31 117 TYR B C 1
ATOM 2184 O O . TYR B 1 117 ? 15.641 4.824 -1.795 1 98.31 117 TYR B O 1
ATOM 2192 N N . ASP B 1 118 ? 15.43 3.516 -3.584 1 97.62 118 ASP B N 1
ATOM 2193 C CA . ASP B 1 118 ? 16.688 3.984 -4.141 1 97.62 118 ASP B CA 1
ATOM 2194 C C . ASP B 1 118 ? 16.484 5.172 -5.074 1 97.62 118 ASP B C 1
ATOM 2196 O O . ASP B 1 118 ? 15.359 5.672 -5.203 1 97.62 118 ASP B O 1
ATOM 2200 N N . ALA B 1 119 ? 17.531 5.602 -5.688 1 97.69 119 ALA B N 1
ATOM 2201 C CA . ALA B 1 119 ? 17.5 6.816 -6.5 1 97.69 119 ALA B CA 1
ATOM 2202 C C . ALA B 1 119 ? 16.672 6.617 -7.766 1 97.69 119 ALA B C 1
ATOM 2204 O O . ALA B 1 119 ? 16.281 7.586 -8.422 1 97.69 119 ALA B O 1
ATOM 2205 N N . GLU B 1 120 ? 16.406 5.359 -8.18 1 96.56 120 GLU B N 1
ATOM 2206 C CA . GLU B 1 120 ? 15.602 5.059 -9.359 1 96.56 120 GLU B CA 1
ATOM 2207 C C . GLU B 1 120 ? 14.133 4.906 -8.992 1 96.56 120 GLU B C 1
ATOM 2209 O O . GLU B 1 120 ? 13.281 4.738 -9.867 1 96.56 120 GLU B O 1
ATOM 2214 N N . GLY B 1 121 ? 13.828 5.027 -7.707 1 97.12 121 GLY B N 1
ATOM 2215 C CA . GLY B 1 121 ? 12.461 4.871 -7.242 1 97.12 121 GLY B CA 1
ATOM 2216 C C . GLY B 1 121 ? 12.062 3.424 -7.023 1 97.12 121 GLY B C 1
ATOM 2217 O O . GLY B 1 121 ? 10.875 3.1 -6.961 1 97.12 121 GLY B O 1
ATOM 2218 N N . HIS B 1 122 ? 13.062 2.574 -6.969 1 96.31 122 HIS B N 1
ATOM 2219 C CA . HIS B 1 122 ? 12.773 1.17 -6.703 1 96.31 122 HIS B CA 1
ATOM 2220 C C . HIS B 1 122 ? 12.781 0.88 -5.207 1 96.31 122 HIS B C 1
ATOM 2222 O O . HIS B 1 122 ? 13.578 1.451 -4.461 1 96.31 122 HIS B O 1
ATOM 2228 N N . ILE B 1 123 ? 11.883 0.023 -4.805 1 96.12 123 ILE B N 1
ATOM 2229 C CA . ILE B 1 123 ? 11.891 -0.398 -3.406 1 96.12 123 ILE B CA 1
ATOM 2230 C C . ILE B 1 123 ? 13.078 -1.316 -3.15 1 96.12 123 ILE B C 1
ATOM 2232 O O . ILE B 1 123 ? 13.242 -2.336 -3.826 1 96.12 123 ILE B O 1
ATOM 2236 N N . VAL B 1 124 ? 13.898 -0.991 -2.184 1 94.88 124 VAL B N 1
ATOM 2237 C CA . VAL B 1 124 ? 15.102 -1.766 -1.906 1 94.88 124 VAL B CA 1
ATOM 2238 C C . VAL B 1 124 ? 15.008 -2.383 -0.513 1 94.88 124 VAL B C 1
ATOM 2240 O O . VAL B 1 124 ? 16 -2.918 0.002 1 94.88 124 VAL B O 1
ATOM 2243 N N . GLY B 1 125 ? 13.805 -2.324 0.07 1 92.5 125 GLY B N 1
ATOM 2244 C CA . GLY B 1 125 ? 13.562 -2.914 1.377 1 92.5 125 GLY B CA 1
ATOM 2245 C C . GLY B 1 125 ? 12.57 -2.127 2.211 1 92.5 125 GLY B C 1
ATOM 2246 O O . GLY B 1 125 ? 11.859 -1.266 1.688 1 92.5 125 GLY B O 1
ATOM 2247 N N . GLY B 1 126 ? 12.539 -2.49 3.492 1 94.75 126 GLY B N 1
ATOM 2248 C CA . GLY B 1 126 ? 11.664 -1.869 4.473 1 94.75 126 GLY B CA 1
ATOM 2249 C C . GLY B 1 126 ? 11.617 -2.621 5.789 1 94.75 126 GLY B C 1
ATOM 2250 O O . GLY B 1 126 ? 12.297 -3.633 5.957 1 94.75 126 GLY B O 1
ATOM 2251 N N . GLY B 1 127 ? 10.891 -2.061 6.695 1 95.06 127 GLY B N 1
ATOM 2252 C CA . GLY B 1 127 ? 10.742 -2.689 8 1 95.06 127 GLY B CA 1
ATOM 2253 C C . GLY B 1 127 ? 9.469 -2.299 8.711 1 95.06 127 GLY B C 1
ATOM 2254 O O . GLY B 1 127 ? 8.836 -1.296 8.367 1 95.06 127 GLY B O 1
ATOM 2255 N N . LEU B 1 128 ? 9.125 -3.189 9.586 1 97.94 128 LEU B N 1
ATOM 2256 C CA . LEU B 1 128 ? 8.016 -2.926 10.5 1 97.94 128 LEU B CA 1
ATOM 2257 C C . LEU B 1 128 ? 8.484 -2.117 11.703 1 97.94 128 LEU B C 1
ATOM 2259 O O . LEU B 1 128 ? 9.531 -2.422 12.289 1 97.94 128 LEU B O 1
ATOM 2263 N N . LEU B 1 129 ? 7.801 -1.053 11.992 1 98.25 129 LEU B N 1
ATOM 2264 C CA . LEU B 1 129 ? 8.016 -0.274 13.203 1 98.25 129 LEU B CA 1
ATOM 2265 C C . LEU B 1 129 ? 6.777 -0.292 14.094 1 98.25 129 LEU B C 1
ATOM 2267 O O . LEU B 1 129 ? 5.719 0.2 13.695 1 98.25 129 LEU B O 1
ATOM 2271 N N . GLU B 1 130 ? 6.855 -0.964 15.172 1 97.94 130 GLU B N 1
ATOM 2272 C CA . GLU B 1 130 ? 5.891 -0.692 16.234 1 97.94 130 GLU B CA 1
ATOM 2273 C C . GLU B 1 130 ? 6.312 0.519 17.062 1 97.94 130 GLU B C 1
ATOM 2275 O O . GLU B 1 130 ? 7.332 0.483 17.75 1 97.94 130 GLU B O 1
ATOM 2280 N N . ILE B 1 131 ? 5.578 1.556 16.984 1 98.12 131 ILE B N 1
ATOM 2281 C CA . ILE B 1 131 ? 5.977 2.818 17.594 1 98.12 131 ILE B CA 1
ATOM 2282 C C . ILE B 1 131 ? 6.094 2.641 19.109 1 98.12 131 ILE B C 1
ATOM 2284 O O . ILE B 1 131 ? 5.113 2.318 19.781 1 98.12 131 ILE B O 1
ATOM 2288 N N . PRO B 1 132 ? 7.254 2.836 19.672 1 98.19 132 PRO B N 1
ATOM 2289 C CA . PRO B 1 132 ? 7.438 2.713 21.125 1 98.19 132 PRO B CA 1
ATOM 2290 C C . PRO B 1 132 ? 6.902 3.918 21.891 1 98.19 132 PRO B C 1
ATOM 2292 O O . PRO B 1 132 ? 6.445 4.891 21.281 1 98.19 132 PRO B O 1
ATOM 2295 N N . GLU B 1 133 ? 6.934 3.822 23.203 1 97.75 133 GLU B N 1
ATOM 2296 C CA . GLU B 1 133 ? 6.508 4.934 24.047 1 97.75 133 GLU B CA 1
ATOM 2297 C C . GLU B 1 133 ? 7.281 6.207 23.719 1 97.75 133 GLU B C 1
ATOM 2299 O O . GLU B 1 133 ? 6.699 7.289 23.625 1 97.75 133 GLU B O 1
ATOM 2304 N N . ASP B 1 134 ? 8.531 6.035 23.578 1 96.62 134 ASP B N 1
ATOM 2305 C CA . ASP B 1 134 ? 9.336 7.137 23.062 1 96.62 134 ASP B CA 1
ATOM 2306 C C . ASP B 1 134 ? 9.359 7.141 21.531 1 96.62 134 ASP B C 1
ATOM 2308 O O . ASP B 1 134 ? 10.32 6.672 20.922 1 96.62 134 ASP B O 1
ATOM 2312 N N . ALA B 1 135 ? 8.352 7.68 20.953 1 96.56 135 ALA B N 1
ATOM 2313 C CA . ALA B 1 135 ? 8.133 7.641 19.516 1 96.56 135 ALA B CA 1
ATOM 2314 C C . ALA B 1 135 ? 9.281 8.32 18.766 1 96.56 135 ALA B C 1
ATOM 2316 O O . ALA B 1 135 ? 9.711 7.848 17.719 1 96.56 135 ALA B O 1
ATOM 2317 N N . GLY B 1 136 ? 9.734 9.391 19.297 1 96.38 136 GLY B N 1
ATOM 2318 C CA . GLY B 1 136 ? 10.828 10.117 18.656 1 96.38 136 GLY B CA 1
ATOM 2319 C C . GLY B 1 136 ? 12.055 9.258 18.422 1 96.38 136 GLY B C 1
ATOM 2320 O O . GLY B 1 136 ? 12.555 9.172 17.297 1 96.38 136 GLY B O 1
ATOM 2321 N N . THR B 1 137 ? 12.484 8.625 19.469 1 95.81 137 THR B N 1
ATOM 2322 C CA . THR B 1 137 ? 13.648 7.754 19.391 1 95.81 137 THR B CA 1
ATOM 2323 C C . THR B 1 137 ? 13.383 6.559 18.484 1 95.81 137 THR B C 1
ATOM 2325 O O . THR B 1 137 ? 14.273 6.102 17.766 1 95.81 137 THR B O 1
ATOM 2328 N N . GLY B 1 138 ? 12.156 6.074 18.547 1 97.44 138 GLY B N 1
ATOM 2329 C CA . GLY B 1 138 ? 11.781 4.969 17.688 1 97.44 138 GLY B CA 1
ATOM 2330 C C . GLY B 1 138 ? 11.922 5.285 16.219 1 97.44 138 GLY B C 1
ATOM 2331 O O . GLY B 1 138 ? 12.539 4.523 15.461 1 97.44 138 GLY B O 1
ATOM 2332 N N . PHE B 1 139 ? 11.406 6.402 15.844 1 98.06 139 PHE B N 1
ATOM 2333 C CA . PHE B 1 139 ? 11.492 6.828 14.453 1 98.06 139 PHE B CA 1
ATOM 2334 C C . PHE B 1 139 ? 12.938 7.137 14.07 1 98.06 139 PHE B C 1
ATOM 2336 O O . PHE B 1 139 ? 13.391 6.746 13 1 98.06 139 PHE B O 1
ATOM 2343 N N . ASP B 1 140 ? 13.656 7.836 14.953 1 97.69 140 ASP B N 1
ATOM 2344 C CA . ASP B 1 140 ? 15.047 8.172 14.664 1 97.69 140 ASP B CA 1
ATOM 2345 C C . ASP B 1 140 ? 15.867 6.914 14.383 1 97.69 140 ASP B C 1
ATOM 2347 O O . ASP B 1 140 ? 16.641 6.871 13.43 1 97.69 140 ASP B O 1
ATOM 2351 N N . ARG B 1 141 ? 15.695 5.906 15.172 1 97.56 141 ARG B N 1
ATOM 2352 C CA . ARG B 1 141 ? 16.422 4.652 14.992 1 97.56 141 ARG B CA 1
ATOM 2353 C C . ARG B 1 141 ? 16.047 3.982 13.68 1 97.56 141 ARG B C 1
ATOM 2355 O O . ARG B 1 141 ? 16.906 3.473 12.969 1 97.56 141 ARG B O 1
ATOM 2362 N N . ALA B 1 142 ? 14.766 3.967 13.406 1 98.12 142 ALA B N 1
ATOM 2363 C CA . ALA B 1 142 ? 14.289 3.355 12.172 1 98.12 142 ALA B CA 1
ATOM 2364 C C . ALA B 1 142 ? 14.883 4.059 10.953 1 98.12 142 ALA B C 1
ATOM 2366 O O . ALA B 1 142 ? 15.32 3.402 10 1 98.12 142 ALA B O 1
ATOM 2367 N N . PHE B 1 143 ? 14.891 5.348 10.992 1 98.38 143 PHE B N 1
ATOM 2368 C CA . PHE B 1 143 ? 15.422 6.113 9.875 1 98.38 143 PHE B CA 1
ATOM 2369 C C . PHE B 1 143 ? 16.938 5.953 9.781 1 98.38 143 PHE B C 1
ATOM 2371 O O . PHE B 1 143 ? 17.484 5.832 8.688 1 98.38 143 PHE B O 1
ATOM 2378 N N . MET B 1 144 ? 17.625 5.988 10.93 1 97.88 144 MET B N 1
ATOM 2379 C CA . MET B 1 144 ? 19.062 5.77 10.945 1 97.88 144 MET B CA 1
ATOM 2380 C C . MET B 1 144 ? 19.422 4.43 10.312 1 97.88 144 MET B C 1
ATOM 2382 O O . MET B 1 144 ? 20.359 4.34 9.508 1 97.88 144 MET B O 1
ATOM 2386 N N . GLU B 1 145 ? 18.688 3.447 10.672 1 97.88 145 GLU B N 1
ATOM 2387 C CA . GLU B 1 145 ? 18.906 2.123 10.094 1 97.88 145 GLU B CA 1
ATOM 2388 C C . GLU B 1 145 ? 18.672 2.139 8.586 1 97.88 145 GLU B C 1
ATOM 2390 O O . GLU B 1 145 ? 19.453 1.588 7.82 1 97.88 145 GLU B O 1
ATOM 2395 N N . ALA B 1 146 ? 17.625 2.75 8.172 1 98.12 146 ALA B N 1
ATOM 2396 C CA . ALA B 1 146 ? 17.297 2.816 6.746 1 98.12 146 ALA B CA 1
ATOM 2397 C C . ALA B 1 146 ? 18.391 3.531 5.965 1 98.12 146 ALA B C 1
ATOM 2399 O O . ALA B 1 146 ? 18.875 3.023 4.945 1 98.12 146 ALA B O 1
ATOM 2400 N N . PHE B 1 147 ? 18.859 4.613 6.461 1 98.06 147 PHE B N 1
ATOM 2401 C CA . PHE B 1 147 ? 19.781 5.457 5.715 1 98.06 147 PHE B CA 1
ATOM 2402 C C . PHE B 1 147 ? 21.219 4.996 5.918 1 98.06 147 PHE B C 1
ATOM 2404 O O . PHE B 1 147 ? 22.156 5.551 5.32 1 98.06 147 PHE B O 1
ATOM 2411 N N . SER B 1 148 ? 21.438 3.98 6.777 1 97.81 148 SER B N 1
ATOM 2412 C CA . SER B 1 148 ? 22.75 3.344 6.844 1 97.81 148 SER B CA 1
ATOM 2413 C C . SER B 1 148 ? 23.062 2.615 5.543 1 97.81 148 SER B C 1
ATOM 2415 O O . SER B 1 148 ? 24.234 2.355 5.246 1 97.81 148 SER B O 1
ATOM 2417 N N . GLU B 1 149 ? 22.031 2.207 4.832 1 96.94 149 GLU B N 1
ATOM 2418 C CA . GLU B 1 149 ? 22.203 1.647 3.496 1 96.94 149 GLU B CA 1
ATOM 2419 C C . GLU B 1 149 ? 22.422 2.748 2.459 1 96.94 149 GLU B C 1
ATOM 2421 O O . GLU B 1 149 ? 21.531 3.566 2.229 1 96.94 149 GLU B O 1
ATOM 2426 N N . PRO B 1 150 ? 23.531 2.705 1.757 1 97.19 150 PRO B N 1
ATOM 2427 C CA . PRO B 1 150 ? 23.891 3.832 0.891 1 97.19 150 PRO B CA 1
ATOM 2428 C C . PRO B 1 150 ? 22.953 3.982 -0.3 1 97.19 150 PRO B C 1
ATOM 2430 O O . PRO B 1 150 ? 22.828 5.074 -0.859 1 97.19 150 PRO B O 1
ATOM 2433 N N . GLU B 1 151 ? 22.25 2.951 -0.642 1 96.62 151 GLU B N 1
ATOM 2434 C CA . GLU B 1 151 ? 21.406 3.004 -1.829 1 96.62 151 GLU B CA 1
ATOM 2435 C C . GLU B 1 151 ? 20.062 3.666 -1.523 1 96.62 151 GLU B C 1
ATOM 2437 O O . GLU B 1 151 ? 19.312 4.02 -2.438 1 96.62 151 GLU B O 1
ATOM 2442 N N . VAL B 1 152 ? 19.75 3.895 -0.255 1 98.19 152 VAL B N 1
ATOM 2443 C CA . VAL B 1 152 ? 18.438 4.441 0.112 1 98.19 152 VAL B CA 1
ATOM 2444 C C . VAL B 1 152 ? 18.453 5.957 -0.082 1 98.19 152 VAL B C 1
ATOM 2446 O O . VAL B 1 152 ? 19.219 6.668 0.57 1 98.19 152 VAL B O 1
ATOM 2449 N N . ALA B 1 153 ? 17.578 6.43 -0.959 1 98.25 153 ALA B N 1
ATOM 2450 C CA . ALA B 1 153 ? 17.469 7.852 -1.261 1 98.25 153 ALA B CA 1
ATOM 2451 C C . ALA B 1 153 ? 16.375 8.508 -0.414 1 98.25 153 ALA B C 1
ATOM 2453 O O . ALA B 1 153 ? 16.516 9.656 0 1 98.25 153 ALA B O 1
ATOM 2454 N N . LEU B 1 154 ? 15.32 7.828 -0.204 1 98.44 154 LEU B N 1
ATOM 2455 C CA . LEU B 1 154 ? 14.211 8.328 0.604 1 98.44 154 LEU B CA 1
ATOM 2456 C C . LEU B 1 154 ? 13.43 7.18 1.23 1 98.44 154 LEU B C 1
ATOM 2458 O O . LEU B 1 154 ? 13.578 6.027 0.821 1 98.44 154 LEU B O 1
ATOM 2462 N N . VAL B 1 155 ? 12.68 7.531 2.238 1 98.56 155 VAL B N 1
ATOM 2463 C CA . VAL B 1 155 ? 11.867 6.578 2.988 1 98.56 155 VAL B CA 1
ATOM 2464 C C . VAL B 1 155 ? 10.43 7.078 3.076 1 98.56 155 VAL B C 1
ATOM 2466 O O . VAL B 1 155 ? 10.195 8.273 3.271 1 98.56 155 VAL B O 1
ATOM 2469 N N . HIS B 1 156 ? 9.508 6.207 2.811 1 98.62 156 HIS B N 1
ATOM 2470 C CA . HIS B 1 156 ? 8.109 6.488 3.104 1 98.62 156 HIS B CA 1
ATOM 2471 C C . HIS B 1 156 ? 7.652 5.762 4.367 1 98.62 156 HIS B C 1
ATOM 2473 O O . HIS B 1 156 ? 7.895 4.562 4.52 1 98.62 156 HIS B O 1
ATOM 2479 N N . VAL B 1 157 ? 7.059 6.516 5.281 1 98.62 157 VAL B N 1
ATOM 2480 C CA . VAL B 1 157 ? 6.328 5.914 6.391 1 98.62 157 VAL B CA 1
ATOM 2481 C C . VAL B 1 157 ? 4.879 5.664 5.98 1 98.62 157 VAL B C 1
ATOM 2483 O O . VAL B 1 157 ? 4.215 6.555 5.438 1 98.62 157 VAL B O 1
ATOM 2486 N N . ARG B 1 158 ? 4.402 4.43 6.223 1 98 158 ARG B N 1
ATOM 2487 C CA . ARG B 1 158 ? 3.068 4.027 5.789 1 98 158 ARG B CA 1
ATOM 2488 C C . ARG B 1 158 ? 2.346 3.256 6.891 1 98 158 ARG B C 1
ATOM 2490 O O . ARG B 1 158 ? 2.984 2.627 7.738 1 98 158 ARG B O 1
ATOM 2497 N N . ALA B 1 159 ? 1.018 3.328 6.891 1 96.44 159 ALA B N 1
ATOM 2498 C CA . ALA B 1 159 ? 0.236 2.457 7.77 1 96.44 159 ALA B CA 1
ATOM 2499 C C . ALA B 1 159 ? 0.345 1 7.332 1 96.44 159 ALA B C 1
ATOM 2501 O O . ALA B 1 159 ? 0.321 0.7 6.137 1 96.44 159 ALA B O 1
ATOM 2502 N N . VAL B 1 160 ? 0.464 0.089 8.305 1 95.69 160 VAL B N 1
ATOM 2503 C CA . VAL B 1 160 ? 0.574 -1.326 7.969 1 95.69 160 VAL B CA 1
ATOM 2504 C C . VAL B 1 160 ? -0.768 -1.843 7.453 1 95.69 160 VAL B C 1
ATOM 2506 O O . VAL B 1 160 ? -0.837 -2.457 6.387 1 95.69 160 VAL B O 1
ATOM 2509 N N . GLU B 1 161 ? -1.868 -1.488 8.141 1 91.44 161 GLU B N 1
ATOM 2510 C CA . GLU B 1 161 ? -3.17 -2.08 7.852 1 91.44 161 GLU B CA 1
ATOM 2511 C C . GLU B 1 161 ? -3.766 -1.497 6.574 1 91.44 161 GLU B C 1
ATOM 2513 O O . GLU B 1 161 ? -4.207 -2.24 5.691 1 91.44 161 GLU B O 1
ATOM 2518 N N . TYR B 1 162 ? -3.672 -0.213 6.414 1 91.38 162 TYR B N 1
ATOM 2519 C CA . TYR B 1 162 ? -4.316 0.459 5.293 1 91.38 162 TYR B CA 1
ATOM 2520 C C . TYR B 1 162 ? -3.355 0.598 4.117 1 91.38 162 TYR B C 1
ATOM 2522 O O . TYR B 1 162 ? -3.785 0.702 2.965 1 91.38 162 TYR B O 1
ATOM 2530 N N . GLY B 1 163 ? -2.059 0.631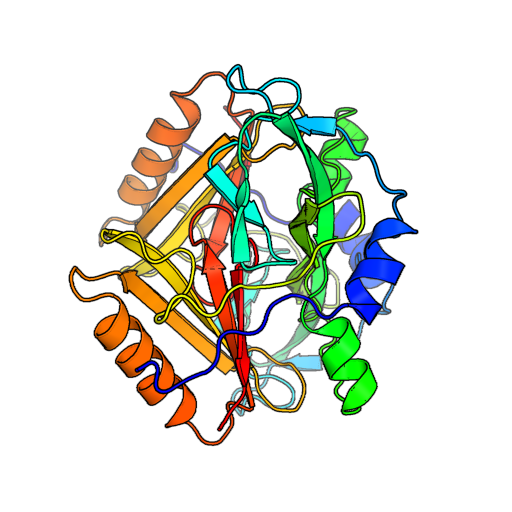 4.473 1 94.31 163 GLY B N 1
ATOM 2531 C CA . GLY B 1 163 ? -1.05 0.8 3.441 1 94.31 163 GLY B CA 1
ATOM 2532 C C . GLY B 1 163 ? -0.886 2.242 2.996 1 94.31 163 GLY B C 1
ATOM 2533 O O . GLY B 1 163 ? -0.019 2.549 2.176 1 94.31 163 GLY B O 1
ATOM 2534 N N . CYS B 1 164 ? -1.654 3.107 3.479 1 94.5 164 CYS B N 1
ATOM 2535 C CA . CYS B 1 164 ? -1.645 4.484 3.004 1 94.5 164 CYS B CA 1
ATOM 2536 C C . CYS B 1 164 ? -0.357 5.195 3.408 1 94.5 164 CYS B C 1
ATOM 2538 O O . CYS B 1 164 ? 0.218 4.895 4.457 1 94.5 164 CYS B O 1
ATOM 2540 N N . PHE B 1 165 ? 0.024 6.113 2.646 1 98.25 165 PHE B N 1
ATOM 2541 C CA . PHE B 1 165 ? 1.177 6.984 2.842 1 98.25 165 PHE B CA 1
ATOM 2542 C C . PHE B 1 165 ? 0.946 7.934 4.012 1 98.25 165 PHE B C 1
ATOM 2544 O O . PHE B 1 165 ? -0.124 8.531 4.129 1 98.25 165 PHE B O 1
ATOM 2551 N N . HIS B 1 166 ? 1.958 8.047 4.934 1 98.19 166 HIS B N 1
ATOM 2552 C CA . HIS B 1 166 ? 1.892 9.031 6.008 1 98.19 166 HIS B CA 1
ATOM 2553 C C . HIS B 1 166 ? 2.756 10.25 5.695 1 98.19 166 HIS B C 1
ATOM 2555 O O . HIS B 1 166 ? 2.242 11.359 5.555 1 98.19 166 HIS B O 1
ATOM 2561 N N . PHE B 1 167 ? 4.031 10.008 5.5 1 98.06 167 PHE B N 1
ATOM 2562 C CA . PHE B 1 167 ? 4.945 11.094 5.168 1 98.06 167 PHE B CA 1
ATOM 2563 C C . PHE B 1 167 ? 6.254 10.547 4.609 1 98.06 167 PHE B C 1
ATOM 2565 O O . PHE B 1 167 ? 6.496 9.336 4.652 1 98.06 167 PHE B O 1
ATOM 2572 N N . GLU B 1 168 ? 6.984 11.398 4.047 1 98.25 168 GLU B N 1
ATOM 2573 C CA . GLU B 1 168 ? 8.281 11.086 3.441 1 98.25 168 GLU B CA 1
ATOM 2574 C C . GLU B 1 168 ? 9.422 11.672 4.258 1 98.25 168 GLU B C 1
ATOM 2576 O O . GLU B 1 168 ? 9.281 12.742 4.863 1 98.25 168 GLU B O 1
ATOM 2581 N N . VAL B 1 169 ? 10.484 10.945 4.336 1 97.94 169 VAL B N 1
ATOM 2582 C CA . VAL B 1 169 ? 11.75 11.461 4.844 1 97.94 169 VAL B CA 1
ATOM 2583 C C . VAL B 1 169 ? 12.836 11.281 3.791 1 97.94 169 VAL B C 1
ATOM 2585 O O . VAL B 1 169 ? 12.984 10.195 3.223 1 97.94 169 VAL B O 1
ATOM 2588 N N . ARG B 1 170 ? 13.555 12.297 3.545 1 96.56 170 ARG B N 1
ATOM 2589 C CA . ARG B 1 170 ? 14.641 12.242 2.572 1 96.56 170 ARG B CA 1
ATOM 2590 C C . ARG B 1 170 ? 15.992 12.109 3.264 1 96.56 170 ARG B C 1
ATOM 2592 O O . ARG B 1 170 ? 16.141 12.508 4.422 1 96.56 170 ARG B O 1
ATOM 2599 N N . ARG B 1 171 ? 16.859 11.531 2.535 1 95.38 171 ARG B N 1
ATOM 2600 C CA . ARG B 1 171 ? 18.203 11.398 3.059 1 95.38 171 ARG B CA 1
ATOM 2601 C C . ARG B 1 171 ? 18.781 12.75 3.459 1 95.38 171 ARG B C 1
ATOM 2603 O O . ARG B 1 171 ? 18.703 13.711 2.691 1 95.38 171 ARG B O 1
ATOM 2610 N N . PRO B 1 172 ? 19.297 12.844 4.723 1 90.19 172 PRO B N 1
ATOM 2611 C CA . PRO B 1 172 ? 19.859 14.125 5.152 1 90.19 172 PRO B CA 1
ATOM 2612 C C . PRO B 1 172 ? 21.141 14.484 4.395 1 90.19 172 PRO B C 1
ATOM 2614 O O . PRO B 1 172 ? 21.859 13.602 3.926 1 90.19 172 PRO B O 1
#

Secondary structure (DSSP, 8-state):
--SS--BPPPHHHHHHHHHS-TTSPPP--EE--TT--S---TTPBBTTTS-B--TT-EEEEEEE-HHHHHHHHHT---GGG--BEEEEEESS--------SS-SS--TT-EEEEEEE-TTS-EEEEEEEE--SSHHHHHHHHHHHHHTSTT--EEEEEETTT--EEEEEE--/--SS--BPPPHHHHHHHHHS-TTSPPP--EE--TT--S---TTPBBTTTS-B--TT-EEEEEEE-TTHHHHHHHT---GGG--BEEEEEESS--------SS-SS--TT-EEEEEEE-TTS-EEEEEEEE--SSHHHHHHHHHHHHHTSTT--EEEEEETTT--EEEEEE--